Protein AF-A0A2V9RUE8-F1 (afdb_monomer)

Foldseek 3Di:
DVVLLCVLVVLLQVLCVVVVHGQDPVLVCCSVCVDLDDQDDPDPDPPVPDPRDPDPDDPSLVVSLVSSLVSVVVCCVVPVLCLLSLLLSLLVCVLVSHNVVVSSVSSVNDNDDDPCVVVLVVVLVVVVVVLVVVVVVVCPPDDDDPVVVVVVVVVVVVSVVVSVVVVVVVSSVSSVVSNVVSVD

Radius of gyration: 22.06 Å; Cα contacts (8 Å, |Δi|>4): 118; chains: 1; bounding box: 52×28×65 Å

Mean predicted aligned error: 13.66 Å

pLDDT: mean 70.46, std 12.8, range [32.66, 85.44]

Sequence (184 aa):
MDTALAFVSGRIKEEATRSAEPLNDEQLFLLNHLPEHSASPPWYGADPEFPVLPTPRNTAYERLCALAKAAHQNDLRVNPPSSLDWQFAAAVSKLNRHPISILLSWAGVKVGRPWWDRWLLVVAALVFVLFAVALMLLAGDEPWTRFQWAIIGAGYVAMLLLLHYAARRIEEGQLRNTIENCRT

Secondary structure (DSSP, 8-state):
-HHHHHHHHHHHHHHHHHTT-PPPHHHHHHHHS--SS----TTS---TTS--------HHHHHHHHHHHHHHHHHHHH-TTHHHHHHHHHHHHHHTT-THHHHHHHTT--PPPPTHHHHHHHHHHHHHHHHHHHHHHHHTTSPPPHHHHHHHHHHHHHHHHHHHHHHHHHHHHHHHHHHHHTT-

Solvent-accessible surface area (backbone atoms only — not comparable to full-atom values): 10474 Å² total; per-residue (Å²): 101,68,68,37,52,51,50,55,54,47,42,31,50,52,38,22,53,71,68,77,52,61,76,48,73,66,45,49,47,39,72,76,55,52,52,86,73,67,80,73,75,94,81,81,75,92,53,94,86,61,82,86,72,90,65,82,83,54,64,62,56,54,48,51,31,50,38,36,24,49,29,48,55,48,39,45,72,78,37,61,75,48,52,46,58,52,32,32,31,37,27,52,25,50,71,69,69,38,45,62,25,56,46,34,48,68,27,64,52,70,65,84,76,64,80,58,57,62,53,50,52,51,51,51,51,49,52,50,49,51,51,54,52,51,53,59,67,72,42,68,97,57,85,81,54,74,66,58,54,51,52,49,53,51,51,52,52,52,49,51,51,48,50,51,51,51,52,50,52,52,50,52,52,48,34,51,52,47,42,51,64,61,71,109

Structure (mmCIF, N/CA/C/O backbone):
data_AF-A0A2V9RUE8-F1
#
_entry.id   AF-A0A2V9RUE8-F1
#
loop_
_atom_site.group_PDB
_atom_site.id
_atom_site.type_symbol
_atom_site.label_atom_id
_atom_site.label_alt_id
_atom_site.label_comp_id
_atom_site.label_asym_id
_atom_site.label_entity_id
_atom_site.label_seq_id
_atom_site.pdbx_PDB_ins_code
_atom_site.Cartn_x
_atom_site.Cartn_y
_atom_site.Cartn_z
_atom_site.occupancy
_atom_site.B_iso_or_equiv
_atom_site.auth_seq_id
_atom_site.auth_comp_id
_atom_site.auth_asym_id
_atom_site.auth_atom_id
_atom_site.pdbx_PDB_model_num
ATOM 1 N N . MET A 1 1 ? -4.536 -13.255 5.079 1.00 75.44 1 MET A N 1
ATOM 2 C CA . MET A 1 1 ? -5.410 -12.189 4.551 1.00 75.44 1 MET A CA 1
ATOM 3 C C . MET A 1 1 ? -6.600 -11.985 5.473 1.00 75.44 1 MET A C 1
ATOM 5 O O . MET A 1 1 ? -6.734 -10.899 6.015 1.00 75.44 1 MET A O 1
ATOM 9 N N . ASP A 1 2 ? -7.372 -13.035 5.752 1.00 75.19 2 ASP A N 1
ATOM 10 C CA . ASP A 1 2 ? -8.571 -12.966 6.607 1.00 75.19 2 ASP A CA 1
ATOM 11 C C . ASP A 1 2 ? -8.309 -12.358 7.988 1.00 75.19 2 ASP A C 1
ATOM 13 O O . ASP A 1 2 ? -9.073 -11.520 8.448 1.00 75.19 2 ASP A O 1
ATOM 17 N N . THR A 1 3 ? -7.171 -12.678 8.610 1.00 78.88 3 THR A N 1
ATOM 18 C CA . THR A 1 3 ? -6.752 -12.081 9.890 1.00 78.88 3 THR A CA 1
ATOM 19 C C . THR A 1 3 ? -6.542 -10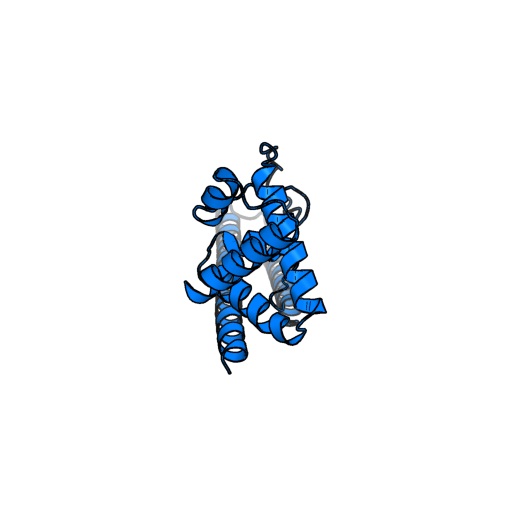.565 9.801 1.00 78.88 3 THR A C 1
ATOM 21 O O . THR A 1 3 ? -6.948 -9.837 10.699 1.00 78.88 3 THR A O 1
ATOM 24 N N . ALA A 1 4 ? -5.953 -10.071 8.706 1.00 78.88 4 ALA A N 1
ATOM 25 C CA . ALA A 1 4 ? -5.740 -8.640 8.482 1.00 78.88 4 ALA A CA 1
ATOM 26 C C . ALA A 1 4 ? -7.066 -7.910 8.217 1.00 78.88 4 ALA A C 1
ATOM 28 O O . ALA A 1 4 ? -7.289 -6.819 8.737 1.00 78.88 4 ALA A O 1
ATOM 29 N N . LEU A 1 5 ? -7.970 -8.527 7.451 1.00 79.31 5 LEU A N 1
ATOM 30 C CA . LEU A 1 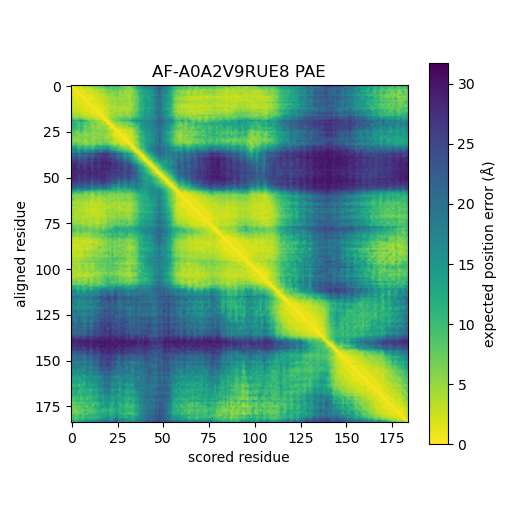5 ? -9.308 -7.987 7.201 1.00 79.31 5 LEU A CA 1
ATOM 31 C C . LEU A 1 5 ? -10.158 -7.953 8.474 1.00 79.31 5 LEU A C 1
ATOM 33 O O . LEU A 1 5 ? -10.806 -6.944 8.753 1.00 79.31 5 LEU A O 1
ATOM 37 N N . ALA A 1 6 ? -10.132 -9.026 9.265 1.00 81.88 6 ALA A N 1
ATOM 38 C CA . ALA A 1 6 ? -10.827 -9.111 10.546 1.00 81.88 6 ALA A CA 1
ATOM 39 C C . ALA A 1 6 ? -10.299 -8.069 11.540 1.00 81.88 6 ALA A C 1
ATOM 41 O O . ALA A 1 6 ? -11.093 -7.410 12.205 1.00 81.88 6 ALA A O 1
ATOM 42 N N . PHE A 1 7 ? -8.979 -7.861 11.583 1.00 84.94 7 PHE A N 1
ATOM 43 C CA . PHE A 1 7 ? -8.364 -6.819 12.403 1.00 84.94 7 PHE A CA 1
ATOM 44 C C . PHE A 1 7 ? -8.868 -5.420 12.017 1.00 84.94 7 PHE A C 1
ATOM 46 O O . PHE A 1 7 ? -9.422 -4.707 12.852 1.00 84.94 7 PHE A O 1
ATOM 53 N N . VAL A 1 8 ? -8.744 -5.042 10.740 1.00 82.44 8 VAL A N 1
ATOM 54 C CA . VAL A 1 8 ? -9.116 -3.697 10.266 1.00 82.44 8 VAL A CA 1
ATOM 55 C C . VAL A 1 8 ? -10.616 -3.450 10.409 1.00 82.44 8 VAL A C 1
ATOM 57 O O . VAL A 1 8 ? -11.028 -2.407 10.915 1.00 82.44 8 VAL A O 1
ATOM 60 N N . SER A 1 9 ? -11.449 -4.412 10.007 1.00 83.06 9 SER A N 1
ATOM 61 C CA . SER A 1 9 ? -12.904 -4.294 10.148 1.00 83.06 9 SER A CA 1
ATOM 62 C C . SER A 1 9 ? -13.348 -4.275 11.613 1.00 83.06 9 SER A C 1
ATOM 64 O O . SER A 1 9 ? -14.258 -3.521 11.953 1.00 83.06 9 SER A O 1
ATOM 66 N N . GLY A 1 10 ? -12.686 -5.041 12.485 1.00 83.56 10 GLY A N 1
ATOM 67 C CA . GLY A 1 10 ? -12.900 -5.022 13.930 1.00 83.56 10 GLY A CA 1
ATOM 68 C C . GLY A 1 10 ? -12.615 -3.648 14.529 1.00 83.56 10 GLY A C 1
ATOM 69 O O . GLY A 1 10 ? -13.486 -3.078 15.179 1.00 83.56 10 GLY A O 1
ATOM 70 N N . ARG A 1 11 ? -11.456 -3.055 14.220 1.00 84.56 11 ARG A N 1
ATOM 71 C CA . ARG A 1 11 ? -11.079 -1.718 14.709 1.00 84.56 11 ARG A CA 1
ATOM 72 C C . ARG A 1 11 ? -11.997 -0.605 14.219 1.00 84.56 11 ARG A C 1
ATOM 74 O O . ARG A 1 11 ? -12.345 0.285 14.988 1.00 84.56 11 ARG A O 1
ATOM 81 N N . ILE A 1 12 ? -12.436 -0.669 12.964 1.00 83.62 12 ILE A N 1
ATOM 82 C CA . ILE A 1 12 ? -13.399 0.299 12.419 1.00 83.62 12 ILE A CA 1
ATOM 83 C C . ILE A 1 12 ? -14.761 0.164 13.116 1.00 83.62 12 ILE A C 1
ATOM 85 O O . ILE A 1 12 ? -15.383 1.176 13.433 1.00 83.62 12 ILE A O 1
ATOM 89 N N . LYS A 1 13 ? -15.218 -1.066 13.395 1.00 84.88 13 LYS A N 1
ATOM 90 C CA . LYS A 1 13 ? -16.460 -1.315 14.145 1.00 84.88 13 LYS A CA 1
ATOM 91 C C . LYS A 1 13 ? -16.365 -0.825 15.587 1.00 84.88 13 LYS A C 1
ATOM 93 O O . LYS A 1 13 ? -17.280 -0.149 16.047 1.00 84.88 13 LYS A O 1
ATOM 98 N N . GLU A 1 14 ? -15.264 -1.120 16.274 1.00 85.44 14 GLU A N 1
ATOM 99 C CA . GLU A 1 14 ? -15.006 -0.644 17.637 1.00 85.44 14 GLU A CA 1
ATOM 100 C C . GLU A 1 14 ? -15.032 0.886 17.704 1.00 85.44 14 GLU A C 1
ATOM 102 O O . GLU A 1 14 ? -15.723 1.456 18.550 1.00 85.44 14 GLU A O 1
ATOM 107 N N . GLU A 1 15 ? -14.361 1.568 16.774 1.00 84.19 15 GLU A N 1
ATOM 108 C CA . GLU A 1 15 ? -14.350 3.030 16.751 1.00 84.19 15 GLU A CA 1
ATOM 109 C C . GLU A 1 15 ? -15.727 3.617 16.407 1.00 84.19 15 GLU A C 1
ATOM 111 O O . GLU A 1 15 ? -16.140 4.586 17.038 1.00 84.19 15 GLU A O 1
ATOM 116 N N . ALA A 1 16 ? -16.489 2.999 15.496 1.00 80.88 16 ALA A N 1
ATOM 117 C CA . ALA A 1 16 ? -17.863 3.414 15.194 1.00 80.88 16 ALA A CA 1
ATOM 118 C C . ALA A 1 16 ? -18.799 3.271 16.411 1.00 80.88 16 ALA A C 1
ATOM 120 O O . ALA A 1 16 ? -19.614 4.148 16.700 1.00 80.88 16 ALA A O 1
ATOM 121 N N . THR A 1 17 ? -18.657 2.183 17.178 1.00 84.81 17 THR A N 1
ATOM 122 C CA . THR A 1 17 ? -19.404 2.022 18.436 1.00 84.81 17 THR A CA 1
ATOM 123 C C . THR A 1 17 ? -18.971 3.036 19.493 1.00 84.81 17 THR A C 1
ATOM 125 O O . THR A 1 17 ? -19.816 3.570 20.211 1.00 84.81 17 THR A O 1
ATOM 128 N N . ARG A 1 18 ? -17.676 3.372 19.556 1.00 81.75 18 ARG A N 1
ATOM 129 C CA . ARG A 1 18 ? -17.148 4.399 20.461 1.00 81.75 18 ARG A CA 1
ATOM 130 C C . ARG A 1 18 ? -17.628 5.800 20.088 1.00 81.75 18 ARG A C 1
ATOM 132 O O . ARG A 1 18 ? -17.894 6.594 20.985 1.00 81.75 18 ARG A O 1
ATOM 139 N N . SER A 1 19 ? -17.777 6.102 18.799 1.00 76.19 19 SER A N 1
ATOM 140 C CA . SER A 1 19 ? -18.298 7.388 18.326 1.00 76.19 19 SER A CA 1
ATOM 141 C C . SER A 1 19 ? -19.815 7.538 18.504 1.00 76.19 19 SER A C 1
ATOM 143 O O . SER A 1 19 ? -20.376 8.504 17.997 1.00 76.19 19 SER A O 1
ATOM 145 N N . ALA A 1 20 ? -20.477 6.598 19.197 1.00 75.00 20 ALA A N 1
ATOM 146 C CA . ALA A 1 20 ? -21.927 6.541 19.399 1.00 75.00 20 ALA A CA 1
ATOM 147 C C . ALA A 1 20 ? -22.744 6.552 18.093 1.00 75.00 20 ALA A C 1
ATOM 149 O O . ALA A 1 20 ? -23.934 6.859 18.099 1.00 75.00 20 ALA A O 1
ATOM 150 N N . GLU A 1 21 ? -22.113 6.186 16.976 1.00 77.88 21 GLU A N 1
ATOM 151 C CA . GLU A 1 21 ? -22.752 6.133 15.668 1.00 77.88 21 GLU A CA 1
ATOM 152 C C . GLU A 1 21 ? -22.311 4.842 14.970 1.00 77.88 21 GLU A C 1
ATOM 154 O O . GLU A 1 21 ? -21.324 4.839 14.224 1.00 77.88 21 GLU A O 1
ATOM 159 N N . PRO A 1 22 ? -22.987 3.716 15.282 1.00 77.75 22 PRO A N 1
ATOM 160 C CA . PRO A 1 22 ? -22.631 2.419 14.731 1.00 77.75 22 PRO A CA 1
ATOM 161 C C . PRO A 1 22 ? -22.750 2.433 13.206 1.00 77.75 22 PRO A C 1
ATOM 163 O O . PRO A 1 22 ? -23.522 3.200 12.628 1.00 77.75 22 PRO A O 1
ATOM 166 N N . LEU A 1 23 ? -21.973 1.567 12.555 1.00 78.38 23 LEU A N 1
ATOM 167 C CA . LEU A 1 23 ? -21.990 1.444 11.099 1.00 78.38 23 LEU A CA 1
ATOM 168 C C . LEU A 1 23 ? -23.406 1.125 10.613 1.00 78.38 23 LEU A C 1
ATOM 170 O O . LEU A 1 23 ? -23.999 0.139 11.047 1.00 78.38 23 LEU A O 1
ATOM 174 N N . ASN A 1 24 ? -23.913 1.942 9.691 1.00 79.50 24 ASN A N 1
ATOM 175 C CA . ASN A 1 24 ? -25.177 1.669 9.010 1.00 79.50 24 ASN A CA 1
ATOM 176 C C . ASN A 1 24 ? -25.029 0.459 8.066 1.00 79.50 24 ASN A C 1
ATOM 178 O O . ASN A 1 24 ? -23.916 0.147 7.634 1.00 79.50 24 ASN A O 1
ATOM 182 N N . ASP A 1 25 ? -26.138 -0.173 7.680 1.00 77.19 25 ASP A N 1
ATOM 183 C CA . ASP A 1 25 ? -26.163 -1.359 6.812 1.00 77.19 25 ASP A CA 1
ATOM 184 C C . ASP A 1 25 ? -25.408 -1.135 5.494 1.00 77.19 25 ASP A C 1
ATOM 186 O O . ASP A 1 25 ? -24.661 -2.002 5.046 1.00 77.19 25 ASP A O 1
ATOM 190 N N . GLU A 1 26 ? -25.501 0.065 4.916 1.00 74.25 26 GLU A N 1
ATOM 191 C CA . GLU A 1 26 ? -24.748 0.454 3.716 1.00 74.25 26 GLU A CA 1
ATOM 192 C C . GLU A 1 26 ? -23.233 0.524 3.954 1.00 74.25 26 GLU A C 1
ATOM 194 O O . GLU A 1 26 ? -22.441 0.115 3.107 1.00 74.25 26 GLU A O 1
ATOM 199 N N . GLN A 1 27 ? -22.799 1.020 5.114 1.00 73.31 27 GLN A N 1
ATOM 200 C CA . GLN A 1 27 ? -21.378 1.113 5.459 1.00 73.31 27 GLN A CA 1
ATOM 201 C C . GLN A 1 27 ? -20.804 -0.257 5.807 1.00 73.31 27 GLN A C 1
ATOM 203 O O . GLN A 1 27 ? -19.657 -0.552 5.481 1.00 73.31 27 GLN A O 1
ATOM 208 N N . LEU A 1 28 ? -21.607 -1.103 6.449 1.00 76.69 28 LEU A N 1
ATOM 209 C CA . LEU A 1 28 ? -21.259 -2.482 6.753 1.00 76.69 28 LEU A CA 1
ATOM 210 C C . LEU A 1 28 ? -21.189 -3.315 5.466 1.00 76.69 28 LEU A C 1
ATOM 212 O O . LEU A 1 28 ? -20.253 -4.094 5.289 1.00 76.69 28 LEU A O 1
ATOM 216 N N . PHE A 1 29 ? -22.115 -3.084 4.531 1.00 76.50 29 PHE A N 1
ATOM 217 C CA . PHE A 1 29 ? -22.069 -3.647 3.187 1.00 76.50 29 PHE A CA 1
ATOM 218 C C . PHE A 1 29 ? -20.816 -3.195 2.436 1.00 76.50 29 PHE A C 1
ATOM 220 O O . PHE A 1 29 ? -20.103 -4.050 1.924 1.00 76.50 29 PHE A O 1
ATOM 227 N N . LEU A 1 30 ? -20.494 -1.898 2.439 1.00 73.56 30 LEU A N 1
ATOM 228 C CA . LEU A 1 30 ? -19.288 -1.357 1.805 1.00 73.56 30 LEU A CA 1
ATOM 229 C C . LEU A 1 30 ? -18.002 -1.890 2.434 1.00 73.56 30 LEU A C 1
ATOM 231 O O . LEU A 1 30 ? -17.065 -2.180 1.707 1.00 73.56 30 LEU A O 1
ATOM 235 N N . LEU A 1 31 ? -17.939 -2.044 3.758 1.00 74.44 31 LEU A N 1
ATOM 236 C CA . LEU A 1 31 ? -16.768 -2.599 4.440 1.00 74.44 31 LEU A CA 1
ATOM 237 C C . LEU A 1 31 ? -16.537 -4.074 4.071 1.00 74.44 31 LEU A C 1
ATOM 239 O O . LEU A 1 31 ? -15.390 -4.500 3.951 1.00 74.44 31 LEU A O 1
ATOM 243 N N . ASN A 1 32 ? -17.618 -4.835 3.874 1.00 74.94 32 ASN A N 1
ATOM 244 C CA . ASN A 1 32 ? -17.567 -6.244 3.477 1.00 74.94 32 ASN A CA 1
ATOM 245 C C . ASN A 1 32 ? -17.399 -6.436 1.956 1.00 74.94 32 ASN A C 1
ATOM 247 O O . ASN A 1 32 ? -16.822 -7.429 1.528 1.00 74.94 32 ASN A O 1
ATOM 251 N N . HIS A 1 33 ? -17.881 -5.488 1.151 1.00 69.56 33 HIS A N 1
ATOM 252 C CA . HIS A 1 33 ? -17.879 -5.507 -0.314 1.00 69.56 33 HIS A CA 1
ATOM 253 C C . HIS A 1 33 ? -17.267 -4.211 -0.845 1.00 69.56 33 HIS A C 1
ATOM 255 O O . HIS A 1 33 ? -17.899 -3.440 -1.573 1.00 69.56 33 HIS A O 1
ATOM 261 N N . LEU A 1 34 ? -16.026 -3.947 -0.435 1.00 64.19 34 LEU A N 1
ATOM 262 C CA . LEU A 1 34 ? -15.276 -2.798 -0.923 1.00 64.19 34 LEU A CA 1
ATOM 263 C C . LEU A 1 34 ? -15.181 -2.898 -2.456 1.00 64.19 34 LEU A C 1
ATOM 265 O O . LEU A 1 34 ? -14.750 -3.938 -2.959 1.00 64.19 34 LEU A O 1
ATOM 269 N N . PRO A 1 35 ? -15.560 -1.853 -3.212 1.00 57.84 35 PRO A N 1
ATOM 270 C CA . PRO A 1 35 ? -15.439 -1.888 -4.660 1.00 57.84 35 PRO A CA 1
ATOM 271 C C . PRO A 1 35 ? -13.968 -2.086 -5.037 1.00 57.84 35 PRO A C 1
ATOM 273 O O . PRO A 1 35 ? -13.101 -1.365 -4.541 1.00 57.84 35 PRO A O 1
ATOM 276 N N . GLU A 1 36 ? -13.686 -3.037 -5.935 1.00 48.88 36 GLU A N 1
ATOM 277 C CA . GLU A 1 36 ? -12.333 -3.273 -6.473 1.00 48.88 36 GLU A CA 1
ATOM 278 C C . GLU A 1 36 ? -11.741 -2.007 -7.110 1.00 48.88 36 GLU A C 1
ATOM 280 O O . GLU A 1 36 ? -10.523 -1.852 -7.211 1.00 48.88 36 GLU A O 1
ATOM 285 N N . HIS A 1 37 ? -12.605 -1.079 -7.524 1.00 43.69 37 HIS A N 1
ATOM 286 C CA . HIS A 1 37 ? -12.263 0.240 -8.031 1.00 43.69 37 HIS A CA 1
ATOM 287 C C . HIS A 1 37 ? -12.947 1.288 -7.153 1.00 43.69 37 HIS A C 1
ATOM 289 O O . HIS A 1 37 ? -14.019 1.798 -7.483 1.00 43.69 37 HIS A O 1
ATOM 295 N N . SER A 1 38 ? -12.358 1.604 -5.997 1.00 43.88 38 SER A N 1
ATOM 296 C CA . SER A 1 38 ? -12.767 2.809 -5.284 1.00 43.88 38 SER A CA 1
ATOM 297 C C . SER A 1 38 ? -12.292 4.014 -6.091 1.00 43.88 38 SER A C 1
ATOM 299 O O . SER A 1 38 ? -11.098 4.234 -6.287 1.00 43.88 38 SER A O 1
ATOM 301 N N . ALA A 1 39 ? -13.262 4.767 -6.605 1.00 40.94 39 ALA A N 1
ATOM 302 C CA . ALA A 1 39 ? -13.070 6.079 -7.190 1.00 40.94 39 ALA A CA 1
ATOM 303 C C . ALA A 1 39 ? -12.166 6.916 -6.273 1.00 40.94 39 ALA A C 1
ATOM 305 O O . ALA A 1 39 ? -12.589 7.328 -5.195 1.00 40.94 39 ALA A O 1
ATOM 306 N N . SER A 1 40 ? -10.908 7.097 -6.667 1.00 38.66 40 SER A N 1
ATOM 307 C CA . SER A 1 40 ? -9.939 7.920 -5.950 1.00 38.66 40 SER A CA 1
ATOM 308 C C . SER A 1 40 ? -10.463 9.362 -5.878 1.00 38.66 40 SER A C 1
ATOM 310 O O . SER A 1 40 ? -10.693 9.963 -6.929 1.00 38.66 40 SER A O 1
ATOM 312 N N . PRO A 1 41 ? -10.663 9.967 -4.691 1.00 39.66 41 PRO A N 1
ATOM 313 C CA . PRO A 1 41 ? -10.739 11.416 -4.589 1.00 39.66 41 PRO A CA 1
ATOM 314 C C . PRO A 1 41 ? -9.398 12.041 -5.025 1.00 39.66 41 PRO A C 1
ATOM 316 O O . PRO A 1 41 ? -8.334 11.528 -4.674 1.00 39.66 41 PRO A O 1
ATOM 319 N N . PRO A 1 42 ? -9.417 13.183 -5.725 1.00 40.69 42 PRO A N 1
ATOM 320 C CA . PRO A 1 42 ? -8.366 13.633 -6.648 1.00 40.69 42 PRO A CA 1
ATOM 321 C C . PRO A 1 42 ? -7.098 14.224 -6.001 1.00 40.69 42 PRO A C 1
ATOM 323 O O . PRO A 1 42 ? -6.397 15.013 -6.627 1.00 40.69 42 PRO A O 1
ATOM 326 N N . TRP A 1 43 ? -6.785 13.903 -4.746 1.00 39.78 43 TRP A N 1
ATOM 327 C CA . TRP A 1 43 ? -5.869 14.738 -3.957 1.00 39.78 43 TRP A CA 1
ATOM 328 C C . TRP A 1 43 ? -4.463 14.181 -3.730 1.00 39.78 43 TRP A C 1
ATOM 330 O O . TRP A 1 43 ? -3.629 14.904 -3.195 1.00 39.78 43 TRP A O 1
ATOM 340 N N . TYR A 1 44 ? -4.143 12.959 -4.163 1.00 35.81 44 TYR A N 1
ATOM 341 C CA . TYR A 1 44 ? -2.770 12.449 -4.065 1.00 35.81 44 TYR A CA 1
ATOM 342 C C . TYR A 1 44 ? -2.358 11.658 -5.305 1.00 35.81 44 TYR A C 1
ATOM 344 O O . TYR A 1 44 ? -2.651 10.474 -5.433 1.00 35.81 44 TYR A O 1
ATOM 352 N N . GLY A 1 45 ? -1.627 12.341 -6.188 1.00 34.97 45 GLY A N 1
ATOM 353 C CA . GLY A 1 45 ? -1.009 11.770 -7.381 1.00 34.97 45 GLY A CA 1
ATOM 354 C C . GLY A 1 45 ? -1.574 12.380 -8.654 1.00 34.97 45 GLY A C 1
ATOM 355 O O . GLY A 1 45 ? -2.394 11.761 -9.319 1.00 34.97 45 GLY A O 1
ATOM 356 N N . ALA A 1 46 ? -1.132 13.592 -8.994 1.00 32.66 46 ALA A N 1
ATOM 357 C CA . ALA A 1 46 ? -1.223 14.073 -10.365 1.00 32.66 46 ALA A CA 1
ATOM 358 C C . ALA A 1 46 ? -0.275 13.216 -11.218 1.00 32.66 46 ALA A C 1
ATOM 360 O O . ALA A 1 46 ? 0.903 13.534 -11.362 1.00 32.66 46 ALA A O 1
ATOM 361 N N . ASP A 1 47 ? -0.778 12.082 -11.694 1.00 36.78 47 ASP A N 1
ATOM 362 C CA . ASP A 1 47 ? -0.243 11.428 -12.877 1.00 36.78 47 ASP A CA 1
ATOM 363 C C . ASP A 1 47 ? -0.721 12.260 -14.083 1.00 36.78 47 ASP A C 1
ATOM 365 O O . ASP A 1 47 ? -1.935 12.411 -14.257 1.00 36.78 47 ASP A O 1
ATOM 369 N N . PRO A 1 48 ? 0.172 12.894 -14.867 1.00 41.75 48 PRO A N 1
ATOM 370 C CA . PRO A 1 48 ? -0.224 13.793 -15.952 1.00 41.75 48 PRO A CA 1
ATOM 371 C C . PRO A 1 48 ? -0.984 13.096 -17.096 1.00 41.75 48 PRO A C 1
ATOM 373 O O . PRO A 1 48 ? -1.504 13.787 -17.970 1.00 41.75 48 PRO A O 1
ATOM 376 N N . GLU A 1 49 ? -1.077 11.762 -17.098 1.00 37.59 49 GLU A N 1
ATOM 377 C CA . GLU A 1 49 ? -1.715 10.981 -18.167 1.00 37.59 49 GLU A CA 1
ATOM 378 C C . GLU A 1 49 ? -3.181 10.587 -17.897 1.00 37.59 49 GLU A C 1
ATOM 380 O O . GLU A 1 49 ? -3.870 10.164 -18.828 1.00 37.59 49 GLU A O 1
ATOM 385 N N . PHE A 1 50 ? -3.709 10.768 -16.677 1.00 38.97 50 PHE A N 1
ATOM 386 C CA . PHE A 1 50 ? -5.090 10.384 -16.342 1.00 38.97 50 PHE A CA 1
ATOM 387 C C . PHE A 1 50 ? -5.962 11.606 -16.010 1.00 38.97 50 PHE A C 1
ATOM 389 O O . PHE A 1 50 ? -5.819 12.191 -14.933 1.00 38.97 50 PHE A O 1
ATOM 396 N N . PRO A 1 51 ? -6.899 12.012 -16.893 1.00 34.53 51 PRO A N 1
ATOM 397 C CA . PRO A 1 51 ? -7.819 13.097 -16.584 1.00 34.53 51 PRO A CA 1
ATOM 398 C C . PRO A 1 51 ? -8.687 12.721 -15.380 1.00 34.53 51 PRO A C 1
ATOM 400 O O . PRO A 1 51 ? -9.293 11.649 -15.333 1.00 34.53 51 PRO A O 1
ATOM 403 N N . VAL A 1 52 ? -8.743 13.628 -14.403 1.00 42.47 52 VAL A N 1
ATOM 404 C CA . VAL A 1 52 ? -9.574 13.510 -13.202 1.00 42.47 52 VAL A CA 1
ATOM 405 C C . VAL A 1 52 ? -11.038 13.413 -13.627 1.00 42.47 52 VAL A C 1
ATOM 407 O O . VAL A 1 52 ? -11.661 14.414 -13.978 1.00 42.47 52 VAL A O 1
ATOM 410 N N . LEU A 1 53 ? -11.593 12.202 -13.612 1.00 38.91 53 LEU A N 1
ATOM 411 C CA . LEU A 1 53 ? -13.019 11.998 -13.827 1.00 38.91 53 LEU A CA 1
ATOM 412 C C . LEU A 1 53 ? -13.759 12.425 -12.546 1.00 38.91 53 LEU A C 1
ATOM 414 O O . LEU A 1 53 ? -13.441 11.907 -11.473 1.00 38.91 53 LEU A O 1
ATOM 418 N N . PRO A 1 54 ? -14.733 13.351 -12.605 1.00 40.03 54 PRO A N 1
ATOM 419 C CA . PRO A 1 54 ? -15.537 13.722 -11.447 1.00 40.03 54 PRO A CA 1
ATOM 420 C C . PRO A 1 54 ? -16.463 12.559 -11.077 1.00 40.03 54 PRO A C 1
ATOM 422 O O . PRO A 1 54 ? -17.587 12.441 -11.556 1.00 40.03 54 PRO A O 1
ATOM 425 N N . THR A 1 55 ? -15.973 11.656 -10.237 1.00 45.44 55 THR A N 1
ATOM 426 C CA . THR A 1 55 ? -16.776 10.580 -9.657 1.00 45.44 55 THR A CA 1
ATOM 427 C C . THR A 1 55 ? -17.684 11.120 -8.553 1.00 45.44 55 THR A C 1
ATOM 429 O O . THR A 1 55 ? -17.251 11.972 -7.770 1.00 45.44 55 THR A O 1
ATOM 432 N N . PRO A 1 56 ? -18.936 10.637 -8.453 1.00 46.09 56 PRO A N 1
ATOM 433 C CA . PRO A 1 56 ? -19.859 11.064 -7.413 1.00 46.09 56 PRO A CA 1
ATOM 434 C C . PRO A 1 56 ? -19.262 10.800 -6.029 1.00 46.09 56 PRO A C 1
ATOM 436 O O . PRO A 1 56 ? -18.717 9.731 -5.746 1.00 46.09 56 PRO A O 1
ATOM 439 N N . ARG A 1 57 ? -19.354 11.814 -5.169 1.00 56.06 57 ARG A N 1
ATOM 440 C CA . ARG A 1 57 ? -18.797 11.815 -3.820 1.00 56.06 57 ARG A CA 1
ATOM 441 C C . ARG A 1 57 ? -19.538 10.794 -2.953 1.00 56.06 57 ARG A C 1
ATOM 443 O O . ARG A 1 57 ? -20.651 11.055 -2.506 1.00 56.06 57 ARG A O 1
ATOM 450 N N . ASN A 1 58 ? -18.941 9.625 -2.731 1.00 66.50 58 ASN A N 1
ATOM 451 C CA . ASN A 1 58 ? -19.523 8.595 -1.873 1.00 66.50 58 ASN A CA 1
ATOM 452 C C . ASN A 1 58 ? -19.288 8.958 -0.395 1.00 66.50 58 ASN A C 1
ATOM 454 O O . ASN A 1 58 ? -18.234 8.668 0.174 1.00 66.50 58 ASN A O 1
ATOM 458 N N . THR A 1 59 ? -20.277 9.603 0.224 1.00 70.00 59 THR A N 1
ATOM 459 C CA . THR A 1 59 ? -20.238 10.045 1.628 1.00 70.00 59 THR A CA 1
ATOM 460 C C . THR A 1 59 ? -20.071 8.884 2.610 1.00 70.00 59 THR A C 1
ATOM 462 O O . THR A 1 59 ? -19.401 9.041 3.631 1.00 70.00 59 THR A O 1
ATOM 465 N N . ALA A 1 60 ? -20.606 7.700 2.294 1.00 69.19 60 ALA A N 1
ATOM 466 C CA . ALA A 1 60 ? -20.429 6.501 3.109 1.00 69.19 60 ALA A CA 1
ATOM 467 C C . ALA A 1 60 ? -18.974 6.002 3.080 1.00 69.19 60 ALA A C 1
ATOM 469 O O . ALA A 1 60 ? -18.433 5.617 4.118 1.00 69.19 60 ALA A O 1
ATOM 470 N N . TYR A 1 61 ? -18.307 6.083 1.924 1.00 71.00 61 TYR A N 1
ATOM 471 C CA . TYR A 1 61 ? -16.885 5.752 1.801 1.00 71.00 61 TYR A CA 1
ATOM 472 C C . TYR A 1 61 ? -15.981 6.781 2.496 1.00 71.00 61 TYR A C 1
ATOM 474 O O . TYR A 1 61 ? -15.070 6.397 3.226 1.00 71.00 61 TYR A O 1
ATOM 482 N N . GLU A 1 62 ? -16.255 8.085 2.347 1.00 73.56 62 GLU A N 1
ATOM 483 C CA . GLU A 1 62 ? -15.511 9.135 3.069 1.00 73.56 62 GLU A CA 1
ATOM 484 C C . GLU A 1 62 ? -15.598 8.943 4.585 1.00 73.56 62 GLU A C 1
ATOM 486 O O . GLU A 1 62 ? -14.601 9.067 5.300 1.00 73.56 62 GLU A O 1
ATOM 491 N N . ARG A 1 63 ? -16.784 8.576 5.073 1.00 75.62 63 ARG A N 1
ATOM 492 C CA . ARG A 1 63 ? -17.020 8.301 6.484 1.00 75.62 63 ARG A CA 1
ATOM 493 C C . ARG A 1 63 ? -16.290 7.049 6.973 1.00 75.62 63 ARG A C 1
ATOM 495 O O . ARG A 1 63 ? -15.706 7.088 8.053 1.00 75.62 63 ARG A O 1
ATO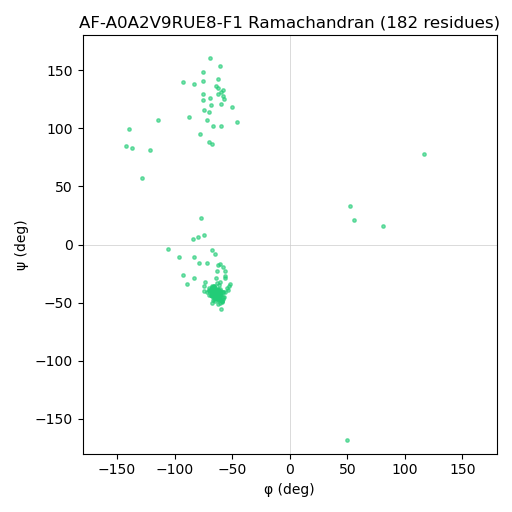M 502 N N . LEU A 1 64 ? -16.244 5.980 6.175 1.00 77.38 64 LEU A N 1
ATOM 503 C CA . LEU A 1 64 ? -15.417 4.802 6.464 1.00 77.38 64 LEU A CA 1
ATOM 504 C C . LEU A 1 64 ? -13.925 5.157 6.539 1.00 77.38 64 LEU A C 1
ATOM 506 O O . LEU A 1 64 ? -13.243 4.729 7.469 1.00 77.38 64 LEU A O 1
ATOM 510 N N . CYS A 1 65 ? -13.420 5.981 5.617 1.00 76.06 65 CYS A N 1
ATOM 511 C CA . CYS A 1 65 ? -12.038 6.468 5.655 1.00 76.06 65 CYS A CA 1
ATOM 512 C C . CYS A 1 65 ? -11.757 7.313 6.908 1.00 76.06 65 CYS A C 1
ATOM 514 O O . CYS A 1 65 ? -10.700 7.168 7.526 1.00 76.06 65 CYS A O 1
ATOM 516 N N . ALA A 1 66 ? -12.699 8.169 7.314 1.00 80.44 66 ALA A N 1
ATOM 517 C CA . ALA A 1 66 ? -12.583 8.966 8.533 1.00 80.44 66 ALA A CA 1
ATOM 518 C C . ALA A 1 66 ? -12.561 8.090 9.797 1.00 80.44 66 ALA A C 1
ATOM 520 O O . ALA A 1 66 ? -11.708 8.294 10.660 1.00 80.44 66 ALA A O 1
ATOM 521 N N . LEU A 1 67 ? -13.435 7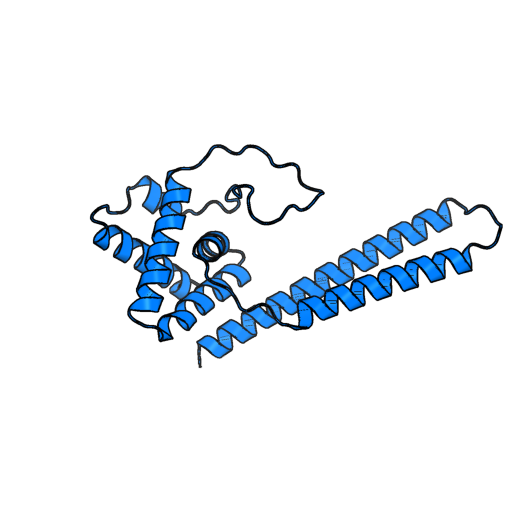.080 9.877 1.00 82.81 67 LEU A N 1
ATOM 522 C CA . LEU A 1 67 ? -13.462 6.113 10.979 1.00 82.81 67 LEU A CA 1
ATOM 523 C C . LEU A 1 67 ? -12.179 5.284 11.03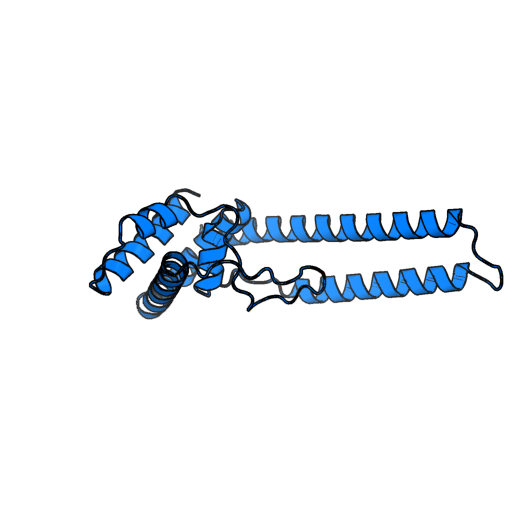9 1.00 82.81 67 LEU A C 1
ATOM 525 O O . LEU A 1 67 ? -11.606 5.122 12.110 1.00 82.81 67 LEU A O 1
ATOM 529 N N . ALA A 1 68 ? -11.676 4.814 9.898 1.00 83.69 68 ALA A N 1
ATOM 530 C CA . ALA A 1 68 ? -10.415 4.080 9.838 1.00 83.69 68 ALA A CA 1
ATOM 531 C C . ALA A 1 68 ? -9.228 4.937 10.296 1.00 83.69 68 ALA A C 1
ATOM 533 O O . ALA A 1 68 ? -8.359 4.461 11.026 1.00 83.69 68 ALA A O 1
ATOM 534 N N . LYS A 1 69 ? -9.211 6.221 9.920 1.00 82.56 69 LYS A N 1
ATOM 535 C CA . LYS A 1 69 ? -8.210 7.182 10.392 1.00 82.56 69 LYS A CA 1
ATOM 536 C C . LYS A 1 69 ? -8.305 7.409 11.901 1.00 82.56 69 LYS A C 1
ATOM 538 O O . LYS A 1 69 ? -7.272 7.413 12.567 1.00 82.56 69 LYS A O 1
ATOM 543 N N . ALA A 1 70 ? -9.512 7.585 12.435 1.00 83.69 70 ALA A N 1
ATOM 544 C CA . ALA A 1 70 ? -9.738 7.756 13.869 1.00 83.69 70 ALA A CA 1
ATOM 545 C C . ALA A 1 70 ? -9.316 6.508 14.658 1.00 83.69 70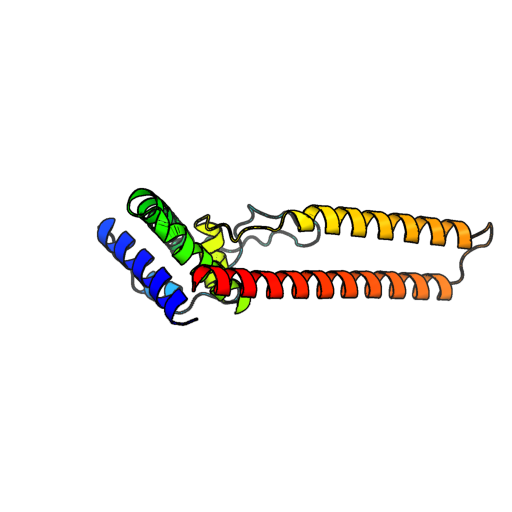 ALA A C 1
ATOM 547 O O . ALA A 1 70 ? -8.568 6.629 15.626 1.00 83.69 70 ALA A O 1
ATOM 548 N N . ALA A 1 71 ? -9.691 5.317 14.182 1.00 84.12 71 ALA A N 1
ATOM 549 C CA . ALA A 1 71 ? -9.314 4.039 14.777 1.00 84.12 71 ALA A CA 1
ATOM 550 C C . ALA A 1 71 ? -7.790 3.871 14.813 1.00 84.12 71 ALA A C 1
ATOM 552 O O . ALA A 1 71 ? -7.222 3.607 15.869 1.00 84.12 71 ALA A O 1
ATOM 553 N N . HIS A 1 72 ? -7.113 4.121 13.688 1.00 83.81 72 HIS A N 1
ATOM 554 C CA . HIS A 1 72 ? -5.656 4.056 13.598 1.00 83.81 72 HIS A CA 1
ATOM 555 C C . HIS A 1 72 ? -4.973 5.061 14.539 1.00 83.81 72 HIS A C 1
ATOM 557 O O . HIS A 1 72 ? -4.066 4.696 15.283 1.00 83.81 72 HIS A O 1
ATOM 563 N N . GLN A 1 73 ? -5.418 6.321 14.565 1.00 85.44 73 GLN A N 1
ATOM 564 C CA . GLN A 1 73 ? -4.853 7.339 15.458 1.00 85.44 73 GLN A CA 1
ATOM 565 C C . GLN A 1 73 ? -5.085 7.017 16.935 1.00 85.44 73 GLN A C 1
ATOM 567 O O . GLN A 1 73 ? -4.196 7.231 17.761 1.00 85.44 73 GLN A O 1
ATOM 572 N N . ASN A 1 74 ? -6.267 6.506 17.277 1.00 84.75 74 ASN A N 1
ATOM 573 C CA . ASN A 1 74 ? -6.558 6.110 18.639 1.00 84.75 74 ASN A CA 1
ATOM 574 C C . ASN A 1 74 ? -5.715 4.900 19.060 1.00 84.75 74 ASN A C 1
ATOM 576 O O . ASN A 1 74 ? -5.160 4.913 20.156 1.00 84.75 74 ASN A O 1
ATOM 580 N N . ASP A 1 75 ? -5.587 3.889 18.206 1.00 84.75 75 ASP A N 1
ATOM 581 C CA . ASP A 1 75 ? -4.750 2.717 18.462 1.00 84.75 75 ASP A CA 1
ATOM 582 C C . ASP A 1 75 ? -3.285 3.103 18.664 1.00 84.75 75 ASP A C 1
ATOM 584 O O . ASP A 1 75 ? -2.675 2.670 19.637 1.00 84.75 75 ASP A O 1
ATOM 588 N N . LEU A 1 76 ? -2.744 4.003 17.841 1.00 83.50 76 LEU A N 1
ATOM 589 C CA . LEU A 1 76 ? -1.391 4.532 18.035 1.00 83.50 76 LEU A CA 1
ATOM 590 C C . LEU A 1 76 ? -1.230 5.281 19.366 1.00 83.50 76 LEU A C 1
ATOM 592 O O . LEU A 1 76 ? -0.163 5.227 19.976 1.00 83.50 76 LEU A O 1
ATOM 596 N N . ARG A 1 77 ? -2.276 5.982 19.822 1.00 84.25 77 ARG A N 1
ATOM 597 C CA . ARG A 1 77 ? -2.269 6.723 21.092 1.00 84.25 77 ARG A CA 1
ATOM 598 C C . ARG A 1 77 ? -2.376 5.801 22.308 1.00 84.25 77 ARG A C 1
ATOM 600 O O . ARG A 1 77 ? -1.743 6.073 23.322 1.00 84.25 77 ARG A O 1
ATOM 607 N N . VAL A 1 78 ? -3.202 4.758 22.230 1.00 84.38 78 VAL A N 1
ATOM 608 C CA . VAL A 1 78 ? -3.505 3.856 23.356 1.00 84.38 78 VAL A CA 1
ATOM 609 C C . VAL A 1 78 ? -2.521 2.685 23.426 1.00 84.38 78 VAL A C 1
ATOM 611 O O . VAL A 1 78 ? -2.177 2.240 24.516 1.00 84.38 78 VAL A O 1
ATOM 614 N N . ASN A 1 79 ? -2.044 2.197 22.283 1.00 79.75 79 ASN A N 1
ATOM 615 C CA . ASN A 1 79 ? -1.139 1.060 22.170 1.00 79.75 79 ASN A CA 1
ATOM 616 C C . ASN A 1 79 ? -0.114 1.296 21.042 1.00 79.75 79 ASN A C 1
ATOM 618 O O . ASN A 1 79 ? -0.314 0.821 19.925 1.00 79.75 79 ASN A O 1
ATOM 622 N N . PRO A 1 80 ? 1.006 1.992 21.298 1.00 76.50 80 PRO A N 1
ATOM 623 C CA . PRO A 1 80 ? 2.016 2.293 20.275 1.00 76.50 80 PRO A CA 1
ATOM 624 C C . PRO A 1 80 ? 2.542 1.073 19.472 1.00 76.50 80 PRO A C 1
ATOM 626 O O . PRO A 1 80 ? 2.754 1.207 18.260 1.00 76.50 80 PRO A O 1
ATOM 629 N N . PRO A 1 81 ? 2.696 -0.130 20.070 1.00 81.62 81 PRO A N 1
ATOM 630 C CA . PRO A 1 81 ? 3.003 -1.366 19.339 1.00 81.62 81 PRO A CA 1
ATOM 631 C C . PRO A 1 81 ? 2.012 -1.744 18.229 1.00 81.62 81 PRO A C 1
ATOM 633 O O . PRO A 1 81 ? 2.421 -2.360 17.249 1.00 81.62 81 PRO A O 1
ATOM 636 N N . SER A 1 82 ? 0.741 -1.332 18.324 1.00 80.38 82 SER A N 1
ATOM 637 C CA . SER A 1 82 ? -0.288 -1.618 17.304 1.00 80.38 82 SER A CA 1
ATOM 638 C C . SER A 1 82 ? 0.052 -1.051 15.922 1.00 80.38 82 SER A C 1
ATOM 640 O O . SER A 1 82 ? -0.498 -1.495 14.917 1.00 80.38 82 SER A O 1
ATOM 642 N N . SER A 1 83 ? 0.997 -0.105 15.842 1.00 80.06 83 SER A N 1
ATOM 643 C CA . SER A 1 83 ? 1.551 0.384 14.576 1.00 80.06 83 SER A CA 1
ATOM 644 C C . SER A 1 83 ? 2.041 -0.743 13.657 1.00 80.06 83 SER A C 1
ATOM 646 O O . SER A 1 83 ? 1.901 -0.624 12.438 1.00 80.06 83 SER A O 1
ATOM 648 N N . LEU A 1 84 ? 2.569 -1.837 14.219 1.00 80.25 84 LEU A N 1
ATOM 649 C CA . LEU A 1 84 ? 3.004 -3.017 13.470 1.00 80.25 84 LEU A CA 1
ATOM 650 C C . LEU A 1 84 ? 1.817 -3.809 12.917 1.00 80.25 84 LEU A C 1
ATOM 652 O O . LEU A 1 84 ? 1.853 -4.203 11.755 1.00 80.25 84 LEU A O 1
ATOM 656 N N . ASP A 1 85 ? 0.737 -3.963 13.686 1.00 83.94 85 ASP A N 1
ATOM 657 C CA . ASP A 1 85 ? -0.481 -4.656 13.242 1.00 83.94 85 ASP A CA 1
ATOM 658 C C . ASP A 1 85 ? -1.156 -3.911 12.082 1.00 83.94 85 ASP A C 1
ATOM 660 O O . ASP A 1 85 ? -1.568 -4.513 11.085 1.00 83.94 85 ASP A O 1
ATOM 664 N N . TRP A 1 86 ? -1.203 -2.577 12.164 1.00 83.69 86 TRP A N 1
ATOM 665 C CA . TRP A 1 86 ? -1.696 -1.723 11.083 1.00 83.69 86 TRP A CA 1
ATOM 666 C C . TRP A 1 86 ? -0.805 -1.821 9.834 1.00 83.69 86 TRP A C 1
ATOM 668 O O . TRP A 1 86 ? -1.321 -1.961 8.722 1.00 83.69 86 TRP A O 1
ATOM 678 N N . GLN A 1 87 ? 0.525 -1.814 9.992 1.00 82.75 87 GLN A N 1
ATOM 679 C CA . GLN A 1 87 ? 1.467 -1.998 8.878 1.00 82.75 87 GLN A CA 1
ATOM 680 C C . GLN A 1 87 ? 1.359 -3.386 8.242 1.00 82.75 87 GLN A C 1
ATOM 682 O O . GLN A 1 87 ? 1.332 -3.487 7.014 1.00 82.75 87 GLN A O 1
ATOM 687 N N . PHE A 1 88 ? 1.239 -4.438 9.051 1.00 83.38 88 PHE A N 1
ATOM 688 C CA . PHE A 1 88 ? 1.001 -5.802 8.597 1.00 83.38 88 PHE A CA 1
ATOM 689 C C . PHE A 1 88 ? -0.292 -5.878 7.788 1.00 83.38 88 PHE A C 1
ATOM 691 O O . PHE A 1 88 ? -0.288 -6.367 6.657 1.00 83.38 88 PHE A O 1
ATOM 698 N N . ALA A 1 89 ? -1.390 -5.328 8.310 1.00 83.69 89 ALA A N 1
ATOM 699 C CA . ALA A 1 89 ? -2.667 -5.337 7.614 1.00 83.69 89 ALA A CA 1
ATOM 700 C C . ALA A 1 89 ? -2.604 -4.583 6.277 1.00 83.69 89 ALA A C 1
ATOM 702 O O . ALA A 1 89 ? -3.129 -5.069 5.271 1.00 83.69 89 ALA A O 1
ATOM 703 N N . ALA A 1 90 ? -1.906 -3.446 6.228 1.00 81.62 90 ALA A N 1
ATOM 704 C CA . ALA A 1 90 ? -1.688 -2.695 4.995 1.00 81.62 90 ALA A CA 1
ATOM 705 C C . ALA A 1 90 ? -0.808 -3.458 3.993 1.00 81.62 90 ALA A C 1
ATOM 707 O O . ALA A 1 90 ? -1.142 -3.506 2.807 1.00 81.62 90 ALA A O 1
ATOM 708 N N . ALA A 1 91 ? 0.266 -4.104 4.454 1.00 76.44 91 ALA A N 1
ATOM 709 C CA . ALA A 1 91 ? 1.174 -4.873 3.610 1.00 76.44 91 ALA A CA 1
ATOM 710 C C . ALA A 1 91 ? 0.496 -6.119 3.015 1.00 76.44 91 ALA A C 1
ATOM 712 O O . ALA A 1 91 ? 0.547 -6.331 1.803 1.00 76.44 91 ALA A O 1
ATOM 713 N N . VAL A 1 92 ? -0.214 -6.900 3.838 1.00 79.81 92 VAL A N 1
ATOM 714 C CA . VAL A 1 92 ? -0.984 -8.075 3.394 1.00 79.81 92 VAL A CA 1
ATOM 715 C C . VAL A 1 92 ? -2.075 -7.667 2.404 1.00 79.81 92 VAL A C 1
ATOM 717 O O . VAL A 1 92 ? -2.264 -8.331 1.383 1.00 79.81 92 VAL A O 1
ATOM 720 N N . SER A 1 93 ? -2.776 -6.564 2.668 1.00 76.25 93 SER A N 1
ATOM 721 C CA . SER A 1 93 ? -3.846 -6.081 1.790 1.00 76.25 93 SER A CA 1
ATOM 722 C C . SER A 1 93 ? -3.316 -5.600 0.443 1.00 76.25 93 SER A C 1
ATOM 724 O O . SER A 1 93 ? -3.894 -5.919 -0.594 1.00 76.25 93 SER A O 1
ATOM 726 N N . LYS A 1 94 ? -2.191 -4.876 0.445 1.00 73.06 94 LYS A N 1
ATOM 727 C CA . LYS A 1 94 ? -1.549 -4.376 -0.774 1.00 73.06 94 LYS A CA 1
ATOM 728 C C . LYS A 1 94 ? -0.974 -5.515 -1.620 1.00 73.06 94 LYS A C 1
ATOM 730 O O . LYS A 1 94 ? -1.155 -5.511 -2.834 1.00 73.06 94 LYS A O 1
ATOM 735 N N . LEU A 1 95 ? -0.359 -6.519 -0.988 1.00 74.69 95 LEU A N 1
ATOM 736 C CA . LEU A 1 95 ? 0.168 -7.703 -1.675 1.00 74.69 95 LEU A CA 1
ATOM 737 C C . LEU A 1 95 ? -0.941 -8.501 -2.380 1.00 74.69 95 LEU A C 1
ATOM 739 O O . LEU A 1 95 ? -0.754 -8.947 -3.508 1.00 74.69 95 LEU A O 1
ATOM 743 N N . ASN A 1 96 ? -2.110 -8.629 -1.746 1.00 70.44 96 ASN A N 1
ATOM 744 C CA . ASN A 1 96 ? -3.274 -9.315 -2.319 1.00 70.44 96 ASN A CA 1
ATOM 745 C C . ASN A 1 96 ? -4.123 -8.428 -3.249 1.00 70.44 96 ASN A C 1
ATOM 747 O O . ASN A 1 96 ? -5.174 -8.871 -3.701 1.00 70.44 96 ASN A O 1
ATOM 751 N N . ARG A 1 97 ? -3.694 -7.186 -3.532 1.00 69.00 97 ARG A N 1
ATOM 752 C CA . ARG A 1 97 ? -4.438 -6.191 -4.334 1.00 69.00 97 ARG A CA 1
ATOM 753 C C . ARG A 1 97 ? -5.871 -5.957 -3.845 1.00 69.00 97 ARG A C 1
ATOM 755 O O . ARG A 1 97 ? -6.771 -5.689 -4.633 1.00 69.00 97 ARG A O 1
ATOM 762 N N . HIS A 1 98 ? -6.084 -6.063 -2.539 1.00 71.25 98 HIS A N 1
ATOM 763 C CA . HIS A 1 98 ? -7.411 -5.945 -1.957 1.00 71.25 98 HIS A CA 1
ATOM 764 C C . HIS A 1 98 ? -7.785 -4.474 -1.752 1.00 71.25 98 HIS A C 1
ATOM 766 O O . HIS A 1 98 ? -6.965 -3.716 -1.228 1.00 71.25 98 HIS A O 1
ATOM 772 N N . PRO A 1 99 ? -9.025 -4.056 -2.053 1.00 70.44 99 PRO A N 1
ATOM 773 C CA . PRO A 1 99 ? -9.427 -2.645 -2.018 1.00 70.44 99 PRO A CA 1
ATOM 774 C C . PRO A 1 99 ? -9.329 -1.993 -0.627 1.00 70.44 99 PRO A C 1
ATOM 7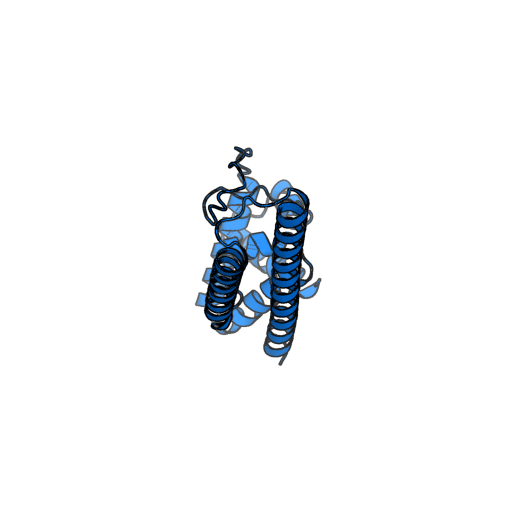76 O O . PRO A 1 99 ? -9.221 -0.772 -0.506 1.00 70.44 99 PRO A O 1
ATOM 779 N N . ILE A 1 100 ? -9.263 -2.791 0.445 1.00 76.19 100 ILE A N 1
ATOM 780 C CA . ILE A 1 100 ? -8.989 -2.288 1.801 1.00 76.19 100 ILE A CA 1
ATOM 781 C C . ILE A 1 100 ? -7.597 -1.635 1.927 1.00 76.19 100 ILE A C 1
ATOM 783 O O . ILE A 1 100 ? -7.401 -0.796 2.802 1.00 76.19 100 ILE A O 1
ATOM 787 N N . SER A 1 101 ? -6.631 -1.964 1.054 1.00 73.00 101 SER A N 1
ATOM 788 C CA . SER A 1 101 ? -5.308 -1.323 1.058 1.00 73.00 101 SER A CA 1
ATOM 789 C C . SER A 1 101 ? -5.403 0.170 0.761 1.00 73.00 101 SER A C 1
ATOM 791 O O . SER A 1 101 ? -4.632 0.962 1.299 1.00 73.00 101 SER A O 1
ATOM 793 N N . ILE A 1 102 ? -6.368 0.558 -0.076 1.00 72.88 102 ILE A N 1
ATOM 794 C CA . ILE A 1 102 ? -6.647 1.955 -0.395 1.00 72.88 102 ILE A CA 1
ATOM 795 C C . ILE A 1 102 ? -7.186 2.638 0.861 1.00 72.88 102 ILE A C 1
ATOM 797 O O . ILE A 1 102 ? -6.633 3.647 1.287 1.00 72.88 102 ILE A O 1
ATOM 801 N N . LEU A 1 103 ? -8.187 2.043 1.516 1.00 77.38 103 LEU A N 1
ATOM 802 C CA . LEU A 1 103 ? -8.762 2.553 2.766 1.00 77.38 103 LEU A CA 1
ATOM 803 C C . LEU A 1 103 ? -7.698 2.736 3.867 1.00 77.38 103 LEU A C 1
ATOM 805 O O . LEU A 1 103 ? -7.677 3.765 4.539 1.00 77.38 103 LEU A O 1
ATOM 809 N N . LEU A 1 104 ? -6.759 1.796 4.005 1.00 79.31 104 LEU A N 1
ATOM 810 C CA . LEU A 1 104 ? -5.636 1.903 4.948 1.00 79.31 104 LEU A CA 1
ATOM 811 C C . LEU A 1 104 ? -4.643 3.013 4.574 1.00 79.31 104 LEU A C 1
ATOM 813 O O . LEU A 1 104 ? -4.149 3.723 5.452 1.00 79.31 104 LEU A O 1
ATOM 817 N N . SER A 1 105 ? -4.397 3.216 3.277 1.00 74.31 105 SER A N 1
ATOM 818 C CA . SER A 1 105 ? -3.616 4.356 2.788 1.00 74.31 105 SER A CA 1
ATOM 819 C C . SER A 1 105 ? -4.282 5.688 3.162 1.00 74.31 105 SER A C 1
ATOM 821 O O . SER A 1 105 ? -3.600 6.602 3.625 1.00 74.31 105 SER A O 1
ATOM 823 N N . TRP A 1 106 ? -5.613 5.796 3.038 1.00 73.69 106 TRP A N 1
ATOM 824 C CA . TRP A 1 106 ? -6.382 6.977 3.469 1.00 73.69 106 TRP A CA 1
ATOM 825 C C . TRP A 1 106 ? -6.349 7.188 4.986 1.00 73.69 106 TRP A C 1
ATOM 827 O O . TRP A 1 106 ? -6.265 8.326 5.452 1.00 73.69 106 TRP A O 1
ATOM 837 N N . ALA A 1 107 ? -6.342 6.101 5.761 1.00 74.06 107 ALA A N 1
ATOM 838 C CA . ALA A 1 107 ? -6.183 6.136 7.215 1.00 74.06 107 ALA A CA 1
ATOM 839 C C . ALA A 1 107 ? -4.777 6.591 7.670 1.00 74.06 107 ALA A C 1
ATOM 841 O O . ALA A 1 107 ? -4.530 6.769 8.866 1.00 74.06 107 ALA A O 1
ATOM 842 N N . GLY A 1 108 ? -3.850 6.810 6.730 1.00 71.62 108 GLY A N 1
ATOM 843 C CA . GLY A 1 108 ? -2.493 7.275 7.002 1.00 71.62 108 GLY A CA 1
ATOM 844 C C . GLY A 1 108 ? -1.540 6.165 7.440 1.00 71.62 108 GLY A C 1
ATOM 845 O O . GLY A 1 108 ? -0.469 6.465 7.971 1.00 71.62 108 GLY A O 1
ATOM 846 N N . VAL A 1 109 ? -1.903 4.898 7.224 1.00 76.06 109 VAL A N 1
ATOM 847 C CA . VAL A 1 109 ? -1.011 3.765 7.477 1.00 76.06 109 VAL A CA 1
ATOM 848 C C . VAL A 1 109 ? 0.070 3.760 6.400 1.00 76.06 109 VAL A C 1
ATOM 850 O O . VAL A 1 109 ? -0.179 3.459 5.232 1.00 76.06 109 VAL A O 1
ATOM 853 N N . LYS A 1 110 ? 1.294 4.128 6.780 1.00 67.25 110 LYS A N 1
ATOM 854 C CA . LYS A 1 110 ? 2.438 4.118 5.867 1.00 67.25 110 LYS A CA 1
ATOM 855 C C . LYS A 1 110 ? 3.079 2.738 5.886 1.00 67.25 110 LYS A C 1
ATOM 857 O O . LYS A 1 110 ? 3.742 2.380 6.853 1.00 67.25 110 LYS A O 1
ATOM 862 N N . VAL A 1 111 ? 2.939 1.994 4.792 1.00 65.81 111 VAL A N 1
ATOM 863 C CA . VAL A 1 111 ? 3.855 0.883 4.507 1.00 65.81 111 VAL A CA 1
ATOM 864 C C . VAL A 1 111 ? 5.207 1.521 4.192 1.00 65.81 111 VAL A C 1
ATOM 866 O O . VAL A 1 111 ? 5.283 2.376 3.306 1.00 65.81 111 VAL A O 1
ATOM 869 N N . GLY A 1 112 ? 6.241 1.193 4.969 1.00 58.84 112 GLY A N 1
ATOM 870 C CA . GLY A 1 112 ? 7.557 1.819 4.849 1.00 58.84 112 GLY A CA 1
ATOM 871 C C . GLY A 1 112 ? 8.049 1.805 3.402 1.00 58.84 112 GLY A C 1
ATOM 872 O O . GLY A 1 112 ? 8.219 0.741 2.813 1.00 58.84 112 GLY A O 1
ATOM 873 N N . ARG A 1 113 ? 8.260 2.991 2.814 1.00 56.16 113 ARG A N 1
ATOM 874 C CA . ARG A 1 113 ? 8.906 3.091 1.502 1.00 56.16 113 ARG A CA 1
ATOM 875 C C . ARG A 1 113 ? 10.404 2.856 1.683 1.00 56.16 113 ARG A C 1
ATOM 877 O O . ARG A 1 113 ? 11.013 3.515 2.529 1.00 56.16 113 ARG A O 1
ATOM 884 N N . PRO A 1 114 ? 11.018 1.966 0.895 1.00 57.28 114 PRO A N 1
ATOM 885 C CA . PRO A 1 114 ? 12.459 1.780 0.927 1.00 57.28 114 PRO A CA 1
ATOM 886 C C . PRO A 1 114 ? 13.143 3.073 0.464 1.00 57.28 114 PRO A C 1
ATOM 888 O O . PRO A 1 114 ? 12.787 3.671 -0.550 1.00 57.28 114 PRO A O 1
ATOM 891 N N . TRP A 1 115 ? 14.192 3.487 1.162 1.00 60.28 115 TRP A N 1
ATOM 892 C CA . TRP A 1 115 ? 15.026 4.626 0.757 1.00 60.28 115 TRP A CA 1
ATOM 893 C C . TRP A 1 115 ? 15.662 4.482 -0.651 1.00 60.28 115 TRP A C 1
ATOM 895 O O . TRP A 1 115 ? 16.032 5.481 -1.263 1.00 60.28 115 TRP A O 1
ATOM 905 N N . TRP A 1 116 ? 15.744 3.256 -1.191 1.00 60.56 116 TRP A N 1
ATOM 906 C CA . TRP A 1 116 ? 16.338 2.926 -2.489 1.00 60.56 116 TRP A CA 1
ATOM 907 C C . TRP A 1 116 ? 15.406 3.247 -3.660 1.00 60.56 116 TRP A C 1
ATOM 909 O O . TRP A 1 116 ? 15.885 3.339 -4.781 1.00 60.56 116 TRP A O 1
ATOM 919 N N . ASP A 1 117 ? 14.108 3.461 -3.421 1.00 62.12 117 ASP A N 1
ATOM 920 C CA . ASP A 1 117 ? 13.137 3.822 -4.467 1.00 62.12 117 ASP A CA 1
ATOM 921 C C . ASP A 1 117 ? 13.533 5.134 -5.166 1.00 62.12 117 ASP A C 1
ATOM 923 O O . ASP A 1 117 ? 13.544 5.248 -6.389 1.00 62.12 117 ASP A O 1
ATOM 927 N N . ARG A 1 118 ? 14.015 6.107 -4.381 1.00 64.19 118 ARG A N 1
ATOM 928 C CA . ARG A 1 118 ? 14.590 7.351 -4.910 1.00 64.19 118 ARG A CA 1
ATOM 929 C C . ARG A 1 118 ? 15.842 7.112 -5.749 1.00 64.19 118 ARG A C 1
ATOM 931 O O . ARG A 1 118 ? 15.999 7.745 -6.786 1.00 64.19 118 ARG A O 1
ATOM 938 N N . TRP A 1 119 ? 16.721 6.211 -5.317 1.00 70.38 119 TRP A N 1
ATOM 939 C CA . TRP A 1 119 ? 17.944 5.888 -6.054 1.00 70.38 119 TRP A CA 1
ATOM 940 C C . TRP A 1 119 ? 17.650 5.129 -7.347 1.00 70.38 119 TRP A C 1
ATOM 942 O O . TRP A 1 119 ? 18.265 5.419 -8.366 1.00 70.38 119 TRP A O 1
ATOM 952 N N . LEU A 1 120 ? 16.667 4.228 -7.341 1.00 69.62 120 LEU A N 1
ATOM 953 C CA . LEU A 1 120 ? 16.187 3.537 -8.537 1.00 69.62 120 LEU A CA 1
ATOM 954 C C . LEU A 1 120 ? 15.617 4.517 -9.564 1.00 69.62 120 LEU A C 1
ATOM 956 O O . LEU A 1 120 ? 15.943 4.400 -10.741 1.00 69.62 120 LEU A O 1
ATOM 960 N N . LEU A 1 121 ? 14.845 5.518 -9.130 1.00 67.56 121 LEU A N 1
ATOM 961 C CA . LEU A 1 121 ? 14.357 6.584 -10.012 1.00 67.56 121 LEU A CA 1
ATOM 962 C C . LEU A 1 121 ? 15.504 7.404 -10.616 1.00 67.56 121 LEU A C 1
ATOM 964 O O . LEU A 1 121 ? 15.487 7.695 -11.809 1.00 67.56 121 LEU A O 1
ATOM 968 N N . VAL A 1 122 ? 16.522 7.739 -9.817 1.00 74.81 122 VAL A N 1
ATOM 969 C CA . VAL A 1 122 ? 17.717 8.451 -10.301 1.00 74.81 122 VAL A CA 1
ATOM 970 C C . VAL A 1 122 ? 18.481 7.607 -11.322 1.00 74.81 122 VAL A C 1
ATOM 972 O O . VAL A 1 122 ? 18.835 8.115 -12.381 1.00 74.81 122 VAL A O 1
ATOM 975 N N . VAL A 1 123 ? 18.696 6.319 -11.046 1.00 76.19 123 VAL A N 1
ATOM 976 C CA . VAL A 1 123 ? 19.362 5.394 -11.975 1.00 76.19 123 VAL A CA 1
ATOM 977 C C . VAL A 1 123 ? 18.552 5.242 -13.263 1.00 76.19 123 VAL A C 1
ATOM 979 O O . VAL A 1 123 ? 19.125 5.322 -14.344 1.00 76.19 123 VAL A O 1
ATOM 982 N N . ALA A 1 124 ? 17.230 5.095 -13.174 1.00 74.25 124 ALA A N 1
ATOM 983 C CA . ALA A 1 124 ? 16.351 5.007 -14.337 1.00 74.25 124 ALA A CA 1
ATOM 984 C C . ALA A 1 124 ? 16.415 6.274 -15.203 1.00 74.25 124 ALA A C 1
ATOM 986 O O . ALA A 1 124 ? 16.537 6.181 -16.425 1.00 74.25 124 ALA A O 1
ATOM 987 N N . ALA A 1 125 ? 16.404 7.455 -14.577 1.00 74.19 125 ALA A N 1
ATOM 988 C CA . ALA A 1 125 ? 16.572 8.725 -15.276 1.00 74.19 125 ALA A CA 1
ATOM 989 C C . ALA A 1 125 ? 17.948 8.818 -15.955 1.00 74.19 125 ALA A C 1
ATOM 991 O O . ALA A 1 125 ? 18.041 9.256 -17.099 1.00 74.19 125 ALA A O 1
ATOM 992 N N . LEU A 1 126 ? 19.011 8.352 -15.291 1.00 78.69 126 LEU A N 1
ATOM 993 C CA . LEU A 1 126 ? 20.363 8.351 -15.849 1.00 78.69 126 LEU A CA 1
ATOM 994 C C . LEU A 1 126 ? 20.482 7.415 -17.059 1.00 78.69 126 LEU A C 1
ATOM 996 O O . LEU A 1 126 ? 21.058 7.795 -18.074 1.00 78.69 126 LEU A O 1
ATOM 1000 N N . VAL A 1 127 ? 19.901 6.215 -16.973 1.00 78.88 127 VAL A N 1
ATOM 1001 C CA . VAL A 1 127 ? 19.835 5.256 -18.085 1.00 78.88 127 VAL A CA 1
ATOM 1002 C C . VAL A 1 127 ? 19.056 5.849 -19.256 1.00 78.88 127 VAL A C 1
ATOM 1004 O O . VAL A 1 127 ? 19.494 5.723 -20.395 1.00 78.88 127 VAL A O 1
ATOM 1007 N N . PHE A 1 128 ? 17.950 6.550 -18.992 1.00 76.06 128 PHE A N 1
ATOM 1008 C CA . PHE A 1 128 ? 17.183 7.231 -20.033 1.00 76.06 128 PHE A CA 1
ATOM 1009 C C . PHE A 1 128 ? 17.992 8.334 -20.728 1.00 76.06 128 PHE A C 1
ATOM 1011 O O . PHE A 1 128 ? 18.009 8.396 -21.956 1.00 76.06 128 PHE A O 1
ATOM 1018 N N . VAL A 1 129 ? 18.715 9.160 -19.966 1.00 78.50 129 VAL A N 1
ATOM 1019 C CA . VAL A 1 129 ? 19.592 10.203 -20.521 1.00 78.50 129 VAL A CA 1
ATOM 1020 C C . VAL A 1 129 ? 20.724 9.587 -21.344 1.00 78.50 129 VAL A C 1
ATOM 1022 O O . VAL A 1 129 ? 20.972 10.027 -22.462 1.00 78.50 129 VAL A O 1
ATOM 1025 N N . LEU A 1 130 ? 21.381 8.544 -20.835 1.00 78.19 130 LEU A N 1
ATOM 1026 C CA . LEU A 1 130 ? 22.446 7.842 -21.556 1.00 78.19 130 LEU A CA 1
ATOM 1027 C C . LEU A 1 130 ? 21.933 7.195 -22.844 1.00 78.19 130 LEU A C 1
ATOM 1029 O O . LEU A 1 130 ? 22.600 7.277 -23.872 1.00 78.19 130 LEU A O 1
ATOM 1033 N N . PHE A 1 131 ? 20.739 6.604 -22.806 1.00 75.94 131 PHE A N 1
ATOM 1034 C CA . PHE A 1 131 ? 20.085 6.058 -23.988 1.00 75.94 131 PHE A CA 1
ATOM 1035 C C . PHE A 1 131 ? 19.788 7.164 -25.008 1.00 75.94 131 PHE A C 1
ATOM 1037 O O . PHE A 1 131 ? 20.161 7.033 -26.167 1.00 75.94 131 PHE A O 1
ATOM 1044 N N . ALA A 1 132 ? 19.218 8.295 -24.582 1.00 70.94 132 ALA A N 1
ATOM 1045 C CA . ALA A 1 132 ? 18.944 9.435 -25.458 1.00 70.94 132 ALA A CA 1
ATOM 1046 C C . ALA A 1 132 ? 20.218 10.027 -26.094 1.00 70.94 132 ALA A C 1
ATOM 1048 O O . ALA A 1 132 ? 20.226 10.344 -27.283 1.00 70.94 132 ALA A O 1
ATOM 1049 N N . VAL A 1 133 ? 21.312 10.133 -25.333 1.00 74.81 133 VAL A N 1
ATOM 1050 C CA . VAL A 1 133 ? 22.612 10.605 -25.839 1.00 74.81 133 VAL A CA 1
ATOM 1051 C C . VAL A 1 133 ? 23.222 9.604 -26.819 1.00 74.81 133 VAL A C 1
ATOM 1053 O O . VAL A 1 133 ? 23.701 10.007 -27.875 1.00 74.81 133 VAL A O 1
ATOM 1056 N N . ALA A 1 134 ? 23.171 8.304 -26.518 1.00 71.69 134 ALA A N 1
ATOM 1057 C CA . ALA A 1 134 ? 23.640 7.265 -27.431 1.00 71.69 134 ALA A CA 1
A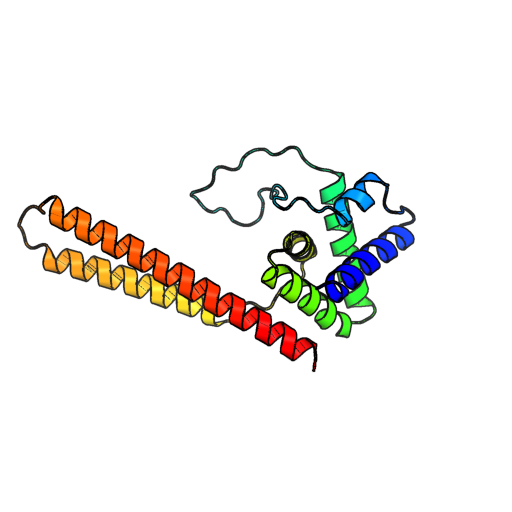TOM 1058 C C . ALA A 1 134 ? 22.863 7.289 -28.757 1.00 71.69 134 ALA A C 1
ATOM 1060 O O . ALA A 1 134 ? 23.467 7.146 -29.816 1.00 71.69 134 ALA A O 1
ATOM 1061 N N . LEU A 1 135 ? 21.551 7.542 -28.708 1.00 66.88 135 LEU A N 1
ATOM 1062 C CA . LEU A 1 135 ? 20.719 7.720 -29.898 1.00 66.88 135 LEU A CA 1
ATOM 1063 C C . LEU A 1 135 ? 21.099 8.971 -30.698 1.00 66.88 135 LEU A C 1
ATOM 1065 O O . LEU A 1 135 ? 21.195 8.888 -31.919 1.00 66.88 135 LEU A O 1
ATOM 1069 N N . MET A 1 136 ? 21.369 10.103 -30.037 1.00 67.06 136 MET A N 1
ATOM 1070 C CA . MET A 1 136 ? 21.865 11.306 -30.719 1.00 67.06 136 MET A CA 1
ATOM 1071 C C . MET A 1 136 ? 23.235 11.091 -31.372 1.00 67.06 136 MET A C 1
ATOM 1073 O O . MET A 1 136 ? 23.476 11.594 -32.462 1.00 67.06 136 MET A O 1
ATOM 1077 N N . LEU A 1 137 ? 24.136 10.339 -30.737 1.00 69.00 137 LEU A N 1
ATOM 1078 C CA . LEU A 1 137 ? 25.466 10.062 -31.288 1.00 69.00 137 LEU A CA 1
ATOM 1079 C C . LEU A 1 137 ? 25.425 9.066 -32.452 1.00 69.00 137 LEU A C 1
ATOM 1081 O O . LEU A 1 137 ? 26.224 9.180 -33.377 1.00 69.00 137 LEU A O 1
ATOM 1085 N N . LEU A 1 138 ? 24.487 8.113 -32.432 1.00 65.94 138 LEU A N 1
ATOM 1086 C CA . LEU A 1 138 ? 24.274 7.175 -33.537 1.00 65.94 138 LEU A CA 1
ATOM 1087 C C . LEU A 1 138 ? 23.634 7.843 -34.768 1.00 65.94 138 LEU A C 1
ATOM 1089 O O . LEU A 1 138 ? 23.644 7.251 -35.843 1.00 65.94 138 LEU A O 1
ATOM 1093 N N . ALA A 1 139 ? 23.055 9.040 -34.604 1.00 58.34 139 ALA A N 1
ATOM 1094 C CA . ALA A 1 139 ? 22.283 9.734 -35.629 1.00 58.34 139 ALA A CA 1
ATOM 1095 C C . ALA A 1 139 ? 23.123 10.258 -36.800 1.00 58.34 139 ALA A C 1
ATOM 1097 O O . ALA A 1 139 ? 22.654 10.193 -37.931 1.00 58.34 139 ALA A O 1
ATOM 1098 N N . GLY A 1 140 ? 24.326 10.791 -36.551 1.00 61.44 140 GLY A N 1
ATOM 1099 C CA . GLY A 1 140 ? 25.054 11.565 -37.569 1.00 61.44 140 GLY A CA 1
ATOM 1100 C C . GLY A 1 140 ? 24.200 12.671 -38.229 1.00 61.44 140 GLY A C 1
ATOM 1101 O O . GLY A 1 140 ? 23.105 12.983 -37.766 1.00 61.44 140 GLY A O 1
ATOM 1102 N N . ASP A 1 141 ? 24.691 13.262 -39.324 1.00 59.53 141 ASP A N 1
ATOM 1103 C CA . ASP A 1 141 ? 23.971 14.286 -40.117 1.00 59.53 141 ASP A CA 1
ATOM 1104 C C . ASP A 1 141 ? 22.913 13.695 -41.087 1.00 59.53 141 ASP A C 1
ATOM 1106 O O . ASP A 1 141 ? 22.329 14.421 -41.894 1.00 59.53 141 ASP A O 1
ATOM 1110 N N . GLU A 1 142 ? 22.644 12.383 -41.049 1.00 61.09 142 GLU A N 1
ATOM 1111 C CA . GLU A 1 142 ? 21.718 11.727 -41.984 1.00 61.09 142 GLU A CA 1
ATOM 1112 C C . GLU A 1 142 ? 20.271 11.646 -41.453 1.00 61.09 142 GLU A C 1
ATOM 1114 O O . GLU A 1 142 ? 20.030 11.351 -40.278 1.00 61.09 142 GLU A O 1
ATOM 1119 N N . PRO A 1 143 ? 19.255 11.869 -42.312 1.00 67.12 143 PRO A N 1
ATOM 1120 C CA . PRO A 1 143 ? 17.859 11.771 -41.912 1.00 67.12 143 PRO A CA 1
ATOM 1121 C C . PRO A 1 143 ? 17.469 10.316 -41.625 1.00 67.12 143 PRO A C 1
ATOM 1123 O O . PRO A 1 143 ? 17.606 9.420 -42.457 1.00 67.12 143 PRO A O 1
ATOM 1126 N N . TRP A 1 144 ? 16.921 10.101 -40.434 1.00 62.97 144 TRP A N 1
ATOM 1127 C CA . TRP A 1 144 ? 16.570 8.784 -39.913 1.00 62.97 144 TRP A CA 1
ATOM 1128 C C . TRP A 1 144 ? 15.507 8.065 -40.748 1.00 62.97 144 TRP A C 1
ATOM 1130 O O . TRP A 1 144 ? 14.450 8.616 -41.071 1.00 62.97 144 TRP A O 1
ATOM 1140 N N . THR A 1 145 ? 15.735 6.780 -41.021 1.00 70.38 145 THR A N 1
ATOM 1141 C CA . THR A 1 145 ? 14.751 5.923 -41.695 1.00 70.38 145 THR A CA 1
ATOM 1142 C C . THR A 1 145 ? 13.619 5.527 -40.739 1.00 70.38 145 THR A C 1
ATOM 1144 O O . THR A 1 145 ? 13.819 5.351 -39.536 1.00 70.38 145 THR A O 1
ATOM 1147 N N . ARG A 1 146 ? 12.396 5.330 -41.257 1.00 70.81 146 ARG A N 1
ATOM 1148 C CA . ARG A 1 146 ? 11.218 4.942 -40.442 1.00 70.81 146 ARG A CA 1
ATOM 1149 C C . ARG A 1 146 ? 11.439 3.658 -39.625 1.00 70.81 146 ARG A C 1
ATOM 1151 O O . ARG A 1 146 ? 10.865 3.514 -38.551 1.00 70.81 146 ARG A O 1
ATOM 1158 N N . PHE A 1 147 ? 12.291 2.751 -40.107 1.00 69.12 147 PHE A N 1
ATOM 1159 C CA . PHE A 1 147 ? 12.668 1.530 -39.392 1.00 69.12 147 PHE A CA 1
ATOM 1160 C C . PHE A 1 147 ? 13.500 1.811 -38.134 1.00 69.12 147 PHE A C 1
ATOM 1162 O O . PHE A 1 147 ? 13.275 1.171 -37.111 1.00 69.12 147 PHE A O 1
ATOM 1169 N N . GLN A 1 148 ? 14.403 2.793 -38.166 1.00 69.75 148 GLN A N 1
ATOM 1170 C CA . GLN A 1 148 ? 15.193 3.175 -36.991 1.00 69.75 148 GLN A CA 1
ATOM 1171 C C . GLN A 1 148 ? 14.308 3.785 -35.894 1.00 69.75 148 GLN A C 1
ATOM 1173 O O . GLN A 1 148 ? 14.447 3.427 -34.727 1.00 69.75 148 GLN A O 1
ATOM 1178 N N . TRP A 1 149 ? 13.324 4.612 -36.264 1.00 70.00 149 TRP A N 1
ATOM 1179 C CA . TRP A 1 149 ? 12.318 5.125 -35.324 1.00 70.00 149 TRP A CA 1
ATOM 1180 C C . TRP A 1 149 ? 11.480 4.014 -34.683 1.00 70.00 149 TRP A C 1
ATOM 1182 O O . TRP A 1 149 ? 11.222 4.054 -33.481 1.00 70.00 149 TRP A O 1
ATOM 1192 N N . ALA A 1 150 ? 11.093 2.997 -35.460 1.00 72.38 150 ALA A N 1
ATOM 1193 C CA . ALA A 1 150 ? 10.357 1.847 -34.940 1.00 72.38 150 ALA A CA 1
ATOM 1194 C C . ALA A 1 150 ? 11.195 1.023 -33.945 1.00 72.38 150 ALA A C 1
ATOM 1196 O O . ALA A 1 150 ? 10.684 0.623 -32.901 1.00 72.38 150 ALA A O 1
ATOM 1197 N N . ILE A 1 151 ? 12.486 0.818 -34.230 1.00 74.44 151 ILE A N 1
ATOM 1198 C CA . ILE A 1 151 ? 13.412 0.103 -33.336 1.00 74.44 151 ILE A CA 1
ATOM 1199 C C . ILE A 1 151 ? 13.623 0.881 -32.031 1.00 74.44 151 ILE A C 1
ATOM 1201 O O . ILE A 1 151 ? 13.588 0.281 -30.957 1.00 74.44 151 ILE A O 1
ATOM 1205 N N . ILE A 1 152 ? 13.768 2.209 -32.095 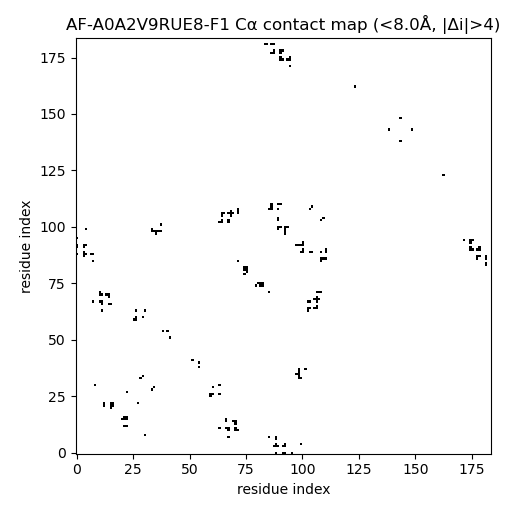1.00 71.38 152 ILE A N 1
ATOM 1206 C CA . ILE A 1 152 ? 13.849 3.051 -30.891 1.00 71.38 152 ILE A CA 1
ATOM 1207 C C . ILE A 1 152 ? 12.572 2.965 -30.074 1.00 71.38 152 ILE A C 1
ATOM 1209 O O . ILE A 1 152 ? 12.642 2.737 -28.869 1.00 71.38 152 ILE A O 1
ATOM 1213 N N . GLY A 1 153 ? 11.417 3.163 -30.713 1.00 72.31 153 GLY A N 1
ATOM 1214 C CA . GLY A 1 153 ? 10.131 3.128 -30.025 1.00 72.31 153 GLY A CA 1
ATOM 1215 C C . GLY A 1 153 ? 9.926 1.789 -29.320 1.00 72.31 153 GLY A C 1
ATOM 1216 O O . GLY A 1 153 ? 9.587 1.757 -28.139 1.00 72.31 153 GLY A O 1
ATOM 1217 N N . ALA A 1 154 ? 10.234 0.685 -30.005 1.00 76.06 154 ALA A N 1
ATOM 1218 C CA . ALA A 1 154 ? 10.178 -0.652 -29.428 1.00 76.06 154 ALA A CA 1
ATOM 1219 C C . ALA A 1 154 ? 11.164 -0.830 -28.259 1.00 76.06 154 ALA A C 1
ATOM 1221 O O . ALA A 1 154 ? 10.782 -1.367 -27.220 1.00 76.06 154 ALA A O 1
ATOM 1222 N N . GLY A 1 155 ? 12.403 -0.345 -28.391 1.00 75.56 155 GLY A N 1
ATOM 1223 C CA . GLY A 1 155 ? 13.411 -0.396 -27.328 1.00 75.56 155 GLY A CA 1
ATOM 1224 C C . GLY A 1 155 ? 13.011 0.409 -26.090 1.00 75.56 155 GLY A C 1
ATOM 1225 O O . GLY A 1 155 ? 13.157 -0.070 -24.967 1.00 75.56 155 GLY A O 1
ATOM 1226 N N . TYR A 1 156 ? 12.431 1.594 -26.286 1.00 73.38 156 TYR A N 1
ATOM 1227 C CA . TYR A 1 156 ? 11.938 2.437 -25.202 1.00 73.38 156 TYR A CA 1
ATOM 1228 C C . TYR A 1 156 ? 10.765 1.786 -24.460 1.00 73.38 156 TYR A C 1
ATOM 1230 O O . TYR A 1 156 ? 10.786 1.692 -23.234 1.00 73.38 156 TYR A O 1
ATOM 1238 N N . VAL A 1 157 ? 9.783 1.254 -25.194 1.00 76.31 157 VAL A N 1
ATOM 1239 C CA . VAL A 1 157 ? 8.647 0.530 -24.601 1.00 76.31 157 VAL A CA 1
ATOM 1240 C C . VAL A 1 157 ? 9.122 -0.716 -23.851 1.00 76.31 157 VAL A C 1
ATOM 1242 O O . VAL A 1 157 ? 8.693 -0.950 -22.723 1.00 76.31 157 VAL A O 1
ATOM 1245 N N . ALA A 1 158 ? 10.047 -1.492 -24.423 1.00 74.88 158 ALA A N 1
ATOM 1246 C CA . ALA A 1 158 ? 10.625 -2.654 -23.751 1.00 74.88 158 ALA A CA 1
ATOM 1247 C C . ALA A 1 158 ? 11.353 -2.261 -22.455 1.00 74.88 158 ALA A C 1
ATOM 1249 O O . ALA A 1 158 ? 11.186 -2.922 -21.430 1.00 74.88 158 ALA A O 1
ATOM 1250 N N . MET A 1 159 ? 12.103 -1.156 -22.468 1.00 78.31 159 MET A N 1
ATOM 1251 C CA . MET A 1 159 ? 12.772 -0.630 -21.280 1.00 78.31 159 MET A CA 1
ATOM 1252 C C . MET A 1 159 ? 11.771 -0.208 -20.198 1.00 78.31 159 MET A C 1
ATOM 1254 O O . MET A 1 159 ? 11.950 -0.574 -19.036 1.00 78.31 159 MET A O 1
ATOM 1258 N N . LEU A 1 160 ? 10.698 0.500 -20.562 1.00 74.12 160 LEU A N 1
ATOM 1259 C CA . LEU A 1 160 ? 9.638 0.882 -19.624 1.00 74.12 160 LEU A CA 1
ATOM 1260 C C . LEU A 1 160 ? 8.944 -0.340 -19.014 1.00 74.12 160 LEU A C 1
ATOM 1262 O O . LEU A 1 160 ? 8.723 -0.379 -17.804 1.00 74.12 160 LEU A O 1
ATOM 1266 N N . LEU A 1 161 ? 8.648 -1.361 -19.821 1.00 72.69 161 LEU A N 1
ATOM 1267 C CA . LEU A 1 161 ? 8.045 -2.606 -19.343 1.00 72.69 161 LEU A CA 1
ATOM 1268 C C . LEU A 1 161 ? 8.969 -3.356 -18.376 1.00 72.69 161 LEU A C 1
ATOM 1270 O O . LEU A 1 161 ? 8.508 -3.839 -17.341 1.00 72.69 161 LEU A O 1
ATOM 1274 N N . LEU A 1 162 ? 10.270 -3.419 -18.672 1.00 74.81 162 LEU A N 1
ATOM 1275 C CA . LEU A 1 162 ? 11.261 -4.024 -17.781 1.00 74.81 162 LEU A CA 1
ATOM 1276 C C . LEU A 1 162 ? 11.386 -3.250 -16.469 1.00 74.81 162 LEU A C 1
ATOM 1278 O O . LEU A 1 162 ? 11.399 -3.868 -15.405 1.00 74.81 162 LEU A O 1
ATOM 1282 N N . LEU A 1 163 ? 11.422 -1.916 -16.529 1.00 75.38 163 LEU A N 1
ATOM 1283 C CA . LEU A 1 163 ? 11.463 -1.067 -15.342 1.00 75.38 163 LEU A CA 1
ATOM 1284 C C . LEU A 1 163 ? 10.208 -1.270 -14.484 1.00 75.38 163 LEU A C 1
ATOM 1286 O O . LEU A 1 163 ? 10.314 -1.467 -13.276 1.00 75.38 163 LEU A O 1
ATOM 1290 N N . HIS A 1 164 ? 9.028 -1.293 -15.109 1.00 73.12 164 HIS A N 1
ATOM 1291 C CA . HIS A 1 164 ? 7.757 -1.530 -14.429 1.00 73.12 164 HIS A CA 1
ATOM 1292 C C . HIS A 1 164 ? 7.721 -2.907 -13.757 1.00 73.12 164 HIS A C 1
ATOM 1294 O O . HIS A 1 164 ? 7.330 -3.029 -12.595 1.00 73.12 164 HIS A O 1
ATOM 1300 N N . TYR A 1 165 ? 8.157 -3.952 -14.464 1.00 72.56 165 TYR A N 1
ATOM 1301 C CA . TYR A 1 165 ? 8.189 -5.308 -13.926 1.00 72.56 165 TYR A CA 1
ATOM 1302 C C . TYR A 1 165 ? 9.198 -5.446 -12.779 1.00 72.56 165 TYR A C 1
ATOM 1304 O O . TYR A 1 165 ? 8.882 -6.038 -11.746 1.00 72.56 165 TYR A O 1
ATOM 1312 N N . ALA A 1 166 ? 10.392 -4.868 -12.925 1.00 70.50 166 ALA A N 1
ATOM 1313 C CA . ALA A 1 166 ? 11.409 -4.855 -11.880 1.00 70.50 166 ALA A CA 1
ATOM 1314 C C . ALA A 1 166 ? 10.922 -4.101 -10.634 1.00 70.50 166 ALA A C 1
ATOM 1316 O O . ALA A 1 166 ? 11.028 -4.629 -9.527 1.00 70.50 166 ALA A O 1
ATOM 1317 N N . ALA A 1 167 ? 10.319 -2.922 -10.811 1.00 68.62 167 ALA A N 1
ATOM 1318 C CA . ALA A 1 167 ? 9.736 -2.140 -9.725 1.00 68.62 167 ALA A CA 1
ATOM 1319 C C . ALA A 1 167 ? 8.649 -2.931 -8.985 1.00 68.62 167 ALA A C 1
ATOM 1321 O O . ALA A 1 167 ? 8.718 -3.066 -7.763 1.00 68.62 167 ALA A O 1
ATOM 1322 N N . ARG A 1 168 ? 7.710 -3.552 -9.717 1.00 70.38 168 ARG A N 1
ATOM 1323 C CA . ARG A 1 168 ? 6.687 -4.422 -9.114 1.00 70.38 168 ARG A CA 1
ATOM 1324 C C . ARG A 1 168 ? 7.290 -5.579 -8.334 1.00 70.38 168 ARG A C 1
ATOM 1326 O O . ARG A 1 168 ? 6.844 -5.877 -7.233 1.00 70.38 168 ARG A O 1
ATOM 1333 N N . ARG A 1 169 ? 8.295 -6.249 -8.895 1.00 71.88 169 ARG A N 1
ATOM 1334 C CA . ARG A 1 169 ? 8.907 -7.417 -8.256 1.00 71.88 169 ARG A CA 1
ATOM 1335 C C . ARG A 1 169 ? 9.636 -7.044 -6.965 1.00 71.88 169 ARG A C 1
ATOM 1337 O O . ARG A 1 169 ? 9.589 -7.802 -5.999 1.00 71.88 169 ARG A O 1
ATOM 1344 N N . ILE A 1 170 ? 10.280 -5.878 -6.937 1.00 72.75 170 ILE A N 1
ATOM 1345 C CA . ILE A 1 170 ? 10.918 -5.331 -5.734 1.00 72.75 170 ILE A CA 1
ATOM 1346 C C . ILE A 1 170 ? 9.857 -4.961 -4.691 1.00 72.75 170 ILE A C 1
ATOM 1348 O O . ILE A 1 170 ? 10.013 -5.304 -3.521 1.00 72.75 170 ILE A O 1
ATOM 1352 N N . GLU A 1 171 ? 8.765 -4.316 -5.106 1.00 71.31 171 GLU A N 1
ATOM 1353 C CA . GLU A 1 171 ? 7.653 -3.947 -4.226 1.00 71.31 171 GLU A CA 1
ATOM 1354 C C . GLU A 1 171 ? 6.987 -5.180 -3.591 1.00 71.31 171 GLU A C 1
ATOM 1356 O O . GLU A 1 171 ? 6.782 -5.223 -2.378 1.00 71.31 171 GLU A O 1
ATOM 1361 N N . GLU A 1 172 ? 6.709 -6.223 -4.377 1.00 73.25 172 GLU A N 1
ATOM 1362 C CA . GLU A 1 172 ? 6.158 -7.486 -3.873 1.00 73.25 172 GLU A CA 1
ATOM 1363 C C . GLU A 1 172 ? 7.114 -8.185 -2.897 1.00 73.25 172 GLU A C 1
ATOM 1365 O O . GLU A 1 172 ? 6.673 -8.716 -1.876 1.00 73.25 172 GLU A O 1
ATOM 1370 N N . GLY A 1 173 ? 8.421 -8.172 -3.181 1.00 73.44 173 GLY A N 1
ATOM 1371 C CA . GLY A 1 173 ? 9.437 -8.709 -2.274 1.00 73.44 173 GLY A CA 1
ATOM 1372 C C . GLY A 1 173 ? 9.483 -7.959 -0.942 1.00 73.44 173 GLY A C 1
ATOM 1373 O O . GLY A 1 173 ? 9.569 -8.570 0.119 1.00 73.44 173 GLY A O 1
ATOM 1374 N N . GLN A 1 174 ? 9.348 -6.635 -0.975 1.00 70.62 174 GLN A N 1
ATOM 1375 C CA . GLN A 1 174 ? 9.322 -5.814 0.236 1.00 70.62 174 GLN A CA 1
ATOM 1376 C C . GLN A 1 174 ? 8.079 -6.046 1.072 1.00 70.62 174 GLN A C 1
ATOM 1378 O O . GLN A 1 174 ? 8.193 -6.184 2.285 1.00 70.62 174 GLN A O 1
ATOM 1383 N N . LEU A 1 175 ? 6.912 -6.134 0.436 1.00 73.62 175 LEU A N 1
ATOM 1384 C CA . LEU A 1 175 ? 5.671 -6.442 1.136 1.00 73.62 175 LEU A CA 1
ATOM 1385 C C . LEU A 1 175 ? 5.777 -7.781 1.870 1.00 73.62 175 LEU A C 1
ATOM 1387 O O . LEU A 1 175 ? 5.358 -7.866 3.020 1.00 73.62 175 LEU A O 1
ATOM 1391 N N . ARG A 1 176 ? 6.401 -8.795 1.256 1.00 76.62 176 ARG A N 1
ATOM 1392 C CA . ARG A 1 176 ? 6.680 -10.077 1.925 1.00 76.62 176 ARG A CA 1
ATOM 1393 C C . ARG A 1 176 ? 7.618 -9.914 3.118 1.00 76.62 176 ARG A C 1
ATOM 1395 O O . ARG A 1 176 ? 7.271 -10.375 4.198 1.00 76.62 176 ARG A O 1
ATOM 1402 N N . ASN A 1 177 ? 8.728 -9.194 2.966 1.00 76.12 177 ASN A N 1
ATOM 1403 C CA . ASN A 1 177 ? 9.659 -8.961 4.075 1.00 76.12 177 ASN A CA 1
ATOM 1404 C C . ASN A 1 177 ? 9.010 -8.178 5.229 1.00 76.12 177 ASN A C 1
ATOM 1406 O O . ASN A 1 177 ? 9.257 -8.474 6.393 1.00 76.12 177 ASN A O 1
ATOM 1410 N N . THR A 1 178 ? 8.159 -7.189 4.937 1.00 74.75 178 THR A N 1
ATOM 1411 C CA . THR A 1 178 ? 7.394 -6.469 5.966 1.00 74.75 178 THR A CA 1
ATOM 1412 C C . THR A 1 178 ? 6.434 -7.406 6.694 1.00 74.75 178 THR A C 1
ATOM 1414 O O . THR A 1 178 ? 6.357 -7.363 7.915 1.00 74.75 178 THR A O 1
ATOM 1417 N N . ILE A 1 179 ? 5.739 -8.283 5.967 1.00 76.81 179 ILE A N 1
ATOM 1418 C CA . ILE A 1 179 ? 4.846 -9.291 6.555 1.00 76.81 179 ILE A CA 1
ATOM 1419 C C . ILE A 1 179 ? 5.620 -10.249 7.469 1.00 76.81 179 ILE A C 1
ATOM 1421 O O . ILE A 1 179 ? 5.134 -10.568 8.551 1.00 76.81 179 ILE A O 1
ATOM 1425 N N . GLU A 1 180 ? 6.806 -10.698 7.054 1.00 79.12 180 GLU A N 1
ATOM 1426 C CA . GLU A 1 180 ? 7.673 -11.575 7.851 1.00 79.12 180 GLU A CA 1
ATOM 1427 C C . GLU A 1 180 ? 8.171 -10.880 9.121 1.00 79.12 180 GLU A C 1
ATOM 1429 O O . GLU A 1 180 ? 7.991 -11.421 10.210 1.00 79.12 180 GLU A O 1
ATOM 1434 N N . ASN A 1 181 ? 8.686 -9.652 9.003 1.00 74.75 181 ASN A N 1
ATOM 1435 C CA . ASN A 1 181 ? 9.175 -8.866 10.140 1.00 74.75 181 ASN A CA 1
ATOM 1436 C C . ASN A 1 181 ? 8.077 -8.496 11.145 1.00 74.75 181 ASN A C 1
ATOM 1438 O O . ASN A 1 181 ? 8.369 -8.299 12.316 1.00 74.75 181 ASN A O 1
ATOM 1442 N N . CYS A 1 182 ? 6.825 -8.351 10.704 1.00 66.94 182 CYS A N 1
ATOM 1443 C CA . CYS A 1 182 ? 5.697 -8.105 11.605 1.00 66.94 182 CYS A CA 1
ATOM 1444 C C . CYS A 1 182 ? 5.135 -9.392 12.236 1.00 66.94 182 CYS A C 1
ATOM 1446 O O . CYS A 1 182 ? 4.287 -9.304 13.119 1.00 66.94 182 CYS A O 1
ATOM 1448 N N . ARG A 1 183 ? 5.551 -10.578 11.769 1.00 63.59 183 ARG A N 1
ATOM 1449 C CA . ARG A 1 183 ? 5.126 -11.874 12.322 1.00 63.59 183 ARG A CA 1
ATOM 1450 C C . ARG A 1 183 ? 6.080 -12.397 13.403 1.00 63.59 183 ARG A C 1
ATOM 1452 O O . ARG A 1 183 ? 5.650 -13.209 14.221 1.00 63.59 183 ARG A O 1
ATOM 1459 N N . THR A 1 184 ? 7.346 -11.989 13.355 1.00 54.38 184 THR A N 1
ATOM 1460 C CA . THR A 1 184 ? 8.390 -12.249 14.364 1.00 54.38 184 THR A CA 1
ATOM 1461 C C . THR A 1 184 ? 8.294 -11.295 15.538 1.00 54.38 184 THR A C 1
ATOM 1463 O O . THR A 1 184 ? 8.435 -11.779 16.680 1.00 54.38 184 THR A O 1
#